Protein AF-A0A2E9CAI5-F1 (afdb_monomer_lite)

Sequence (209 aa):
MSSEGVRMLHRGVPQPLDSRKVAVVLVIVMLLPIFTPVTADESVGRDDFGVLAAMANALTEQRDSGEDELAHDSAEGILSALEARGREIGDGDALLATDGVIGDISMRETDPLEPSHPRPYVYLTDPGSHPDGWPNNLLDTLFELPPSFNDPLAIGANTYSVYVNYTARNNGPQHEAWEYGTFTGDILSLDGAGIFENAIDIDGDGSSD

Structure (mmCIF, N/CA/C/O backbone):
data_AF-A0A2E9CAI5-F1
#
_entry.id   AF-A0A2E9CAI5-F1
#
loop_
_atom_site.group_PDB
_atom_site.id
_atom_site.type_symbol
_atom_site.label_atom_id
_atom_site.label_alt_id
_atom_site.label_comp_id
_atom_site.label_asym_id
_atom_site.label_entity_id
_atom_site.label_seq_id
_atom_site.pdbx_PDB_ins_code
_atom_site.Cartn_x
_atom_site.Cartn_y
_atom_site.Cartn_z
_atom_site.occupancy
_atom_site.B_iso_or_equiv
_atom_site.auth_seq_id
_atom_site.auth_comp_id
_atom_site.auth_asym_id
_atom_site.auth_atom_id
_atom_site.pdbx_PDB_model_num
ATOM 1 N N . MET A 1 1 ? -7.429 50.529 -81.232 1.00 42.56 1 MET A N 1
ATOM 2 C CA . MET A 1 1 ? -8.211 49.345 -80.821 1.00 42.56 1 MET A CA 1
ATOM 3 C C . MET A 1 1 ? -7.550 48.801 -79.569 1.00 42.56 1 MET A C 1
ATOM 5 O O . MET A 1 1 ? -6.338 48.646 -79.574 1.00 42.56 1 MET A O 1
ATOM 9 N N . SER A 1 2 ? -8.323 48.686 -78.490 1.00 49.84 2 SER A N 1
ATOM 10 C CA . SER A 1 2 ? -7.866 48.262 -77.163 1.00 49.84 2 SER A CA 1
ATOM 11 C C . SER A 1 2 ? -7.423 46.798 -77.185 1.00 49.84 2 SER A C 1
ATOM 13 O O . SER A 1 2 ? -8.120 45.968 -77.765 1.00 49.84 2 SER A O 1
ATOM 15 N N . SER A 1 3 ? -6.309 46.479 -76.533 1.00 50.62 3 SER A N 1
ATOM 16 C CA . SER A 1 3 ? -6.032 45.120 -76.068 1.00 50.62 3 SER A CA 1
ATOM 17 C C . SER A 1 3 ? -5.647 45.194 -74.593 1.00 50.62 3 SER A C 1
ATOM 19 O O . SER A 1 3 ? -4.469 45.281 -74.243 1.00 50.62 3 SER A O 1
ATOM 21 N N . GLU A 1 4 ? -6.666 45.232 -73.735 1.00 57.16 4 GLU A N 1
ATOM 22 C CA . GLU A 1 4 ? -6.542 44.982 -72.300 1.00 57.16 4 GLU A CA 1
ATOM 23 C C . GLU A 1 4 ? -5.926 43.596 -72.082 1.00 57.16 4 GLU A C 1
ATOM 25 O O . GLU A 1 4 ? -6.538 42.565 -72.360 1.00 57.16 4 GLU A O 1
ATOM 30 N N . GLY A 1 5 ? -4.686 43.568 -71.600 1.00 59.69 5 GLY A N 1
ATOM 31 C CA . GLY A 1 5 ? -4.055 42.346 -71.123 1.00 59.69 5 GLY A CA 1
ATOM 32 C C . GLY A 1 5 ? -4.582 42.006 -69.733 1.00 59.69 5 GLY A C 1
ATOM 33 O O . GLY A 1 5 ? -4.273 42.698 -68.765 1.00 59.69 5 GLY A O 1
ATOM 34 N N . VAL A 1 6 ? -5.367 40.936 -69.623 1.00 61.28 6 VAL A N 1
ATOM 35 C CA . VAL A 1 6 ? -5.824 40.400 -68.335 1.00 61.28 6 VAL A CA 1
ATOM 36 C C . VAL A 1 6 ? -4.619 39.849 -67.565 1.00 61.28 6 VAL A C 1
ATOM 38 O O . VAL A 1 6 ? -3.934 38.938 -68.029 1.00 61.28 6 VAL A O 1
ATOM 41 N N . ARG A 1 7 ? -4.349 40.394 -66.374 1.00 65.75 7 ARG A N 1
ATOM 42 C CA . ARG A 1 7 ? -3.272 39.928 -65.488 1.00 65.75 7 ARG A CA 1
ATOM 43 C C . ARG A 1 7 ? -3.813 38.824 -64.573 1.00 65.75 7 ARG A C 1
ATOM 45 O O . ARG A 1 7 ? -4.556 39.109 -63.640 1.00 65.75 7 ARG A O 1
ATOM 52 N N . MET A 1 8 ? -3.451 37.568 -64.836 1.00 59.00 8 MET A N 1
ATOM 53 C CA . MET A 1 8 ? -3.765 36.453 -63.933 1.00 59.00 8 MET A CA 1
ATOM 54 C C . MET A 1 8 ? -2.911 36.535 -62.661 1.00 59.00 8 MET A C 1
ATOM 56 O O . MET A 1 8 ? -1.683 36.506 -62.724 1.00 59.00 8 MET A O 1
ATOM 60 N N . LEU A 1 9 ? -3.565 36.605 -61.500 1.00 62.66 9 LEU A N 1
ATOM 61 C CA . LEU A 1 9 ? -2.931 36.433 -60.194 1.00 62.66 9 LEU A CA 1
ATOM 62 C C . LEU A 1 9 ? -2.909 34.937 -59.853 1.00 62.66 9 LEU A C 1
ATOM 64 O O . LEU A 1 9 ? -3.932 34.352 -59.506 1.00 62.66 9 LEU A O 1
ATOM 68 N N . HIS A 1 10 ? -1.740 34.312 -59.962 1.00 58.94 10 HIS A N 1
ATOM 69 C CA . HIS A 1 10 ? -1.500 32.971 -59.431 1.00 58.94 10 HIS A CA 1
ATOM 70 C C . HIS A 1 10 ? -1.347 33.058 -57.903 1.00 58.94 10 HIS A C 1
ATOM 72 O O . HIS A 1 10 ? -0.511 33.810 -57.399 1.00 58.94 10 HIS A O 1
ATOM 78 N N . ARG A 1 11 ? -2.156 32.294 -57.158 1.00 59.59 11 ARG A N 1
ATOM 79 C CA . ARG A 1 11 ? -1.997 32.123 -55.708 1.00 59.59 11 ARG A CA 1
ATOM 80 C C . ARG A 1 11 ? -0.692 31.367 -55.464 1.00 59.59 11 ARG A C 1
ATOM 82 O O . ARG A 1 11 ? -0.611 30.191 -55.806 1.00 59.59 11 ARG A O 1
ATOM 89 N N . GLY A 1 12 ? 0.304 32.049 -54.896 1.00 59.53 12 GLY A N 1
ATOM 90 C CA . GLY A 1 12 ? 1.585 31.441 -54.544 1.00 59.53 12 GLY A CA 1
ATOM 91 C C . GLY A 1 12 ? 1.376 30.184 -53.700 1.00 59.53 12 GLY A C 1
ATOM 92 O O . GLY A 1 12 ? 0.600 30.197 -52.742 1.00 59.53 12 GLY A O 1
ATOM 93 N N . VAL A 1 13 ? 2.033 29.094 -54.097 1.00 62.25 13 VAL A N 1
ATOM 94 C CA . VAL A 1 13 ? 2.061 27.832 -53.347 1.00 62.25 13 VAL A CA 1
ATOM 95 C C . VAL A 1 13 ? 2.584 28.131 -51.934 1.00 62.25 13 VAL A C 1
ATOM 97 O O . VAL A 1 13 ? 3.588 28.843 -51.826 1.00 62.25 13 VAL A O 1
ATOM 100 N N . PRO A 1 14 ? 1.926 27.658 -50.855 1.00 58.50 14 PRO A N 1
ATOM 101 C CA . PRO A 1 14 ? 2.414 27.886 -49.501 1.00 58.50 14 PRO A CA 1
ATOM 102 C C . PRO A 1 14 ? 3.832 27.324 -49.396 1.00 58.50 14 PRO A C 1
ATOM 104 O O . PRO A 1 14 ? 4.054 26.135 -49.621 1.00 58.50 14 PRO A O 1
ATOM 107 N N . GLN A 1 15 ? 4.801 28.194 -49.110 1.00 63.66 15 GLN A N 1
ATOM 108 C CA . GLN A 1 15 ? 6.152 27.745 -48.800 1.00 63.66 15 GLN A CA 1
ATOM 109 C C . GLN A 1 15 ? 6.057 26.833 -47.572 1.00 63.66 15 GLN A C 1
ATOM 111 O O . GLN A 1 15 ? 5.416 27.231 -46.593 1.00 63.66 15 GLN A O 1
ATOM 116 N N . PRO A 1 16 ? 6.639 25.620 -47.605 1.00 61.03 16 PRO A N 1
ATOM 117 C CA . PRO A 1 16 ? 6.662 24.770 -46.427 1.00 61.03 16 PRO A CA 1
ATOM 118 C C . PRO A 1 16 ? 7.383 25.550 -45.330 1.00 61.03 16 PRO A C 1
ATOM 120 O O . PRO A 1 16 ? 8.529 25.971 -45.513 1.00 61.03 16 PRO A O 1
ATOM 123 N N . LEU A 1 17 ? 6.684 25.820 -44.224 1.00 62.84 17 LEU A N 1
ATOM 124 C CA . LEU A 1 17 ? 7.320 26.434 -43.070 1.00 62.84 17 LEU A CA 1
ATOM 125 C C . LEU A 1 17 ? 8.488 25.540 -42.664 1.00 62.84 17 LEU A C 1
ATOM 127 O O . LEU A 1 17 ? 8.350 24.322 -42.572 1.00 62.84 17 LEU A O 1
ATOM 131 N N . ASP A 1 18 ? 9.645 26.159 -42.459 1.00 72.56 18 ASP A N 1
ATOM 132 C CA . ASP A 1 18 ? 10.856 25.467 -42.047 1.00 72.56 18 ASP A CA 1
ATOM 133 C C . ASP A 1 18 ? 10.613 24.820 -40.676 1.00 72.56 18 ASP A C 1
ATOM 135 O O . ASP A 1 18 ? 10.640 25.486 -39.637 1.00 72.56 18 ASP A O 1
ATOM 139 N N . SER A 1 19 ? 10.317 23.517 -40.690 1.00 71.25 19 SER A N 1
ATOM 140 C CA . SER A 1 19 ? 9.913 22.735 -39.517 1.00 71.25 19 SER A CA 1
ATOM 141 C C . SER A 1 19 ? 10.933 22.828 -38.383 1.00 71.25 19 SER A C 1
ATOM 143 O O . SER A 1 19 ? 10.559 22.720 -37.218 1.00 71.25 19 SER A O 1
ATOM 145 N N . ARG A 1 20 ? 12.212 23.092 -38.697 1.00 74.38 20 ARG A N 1
ATOM 146 C CA . ARG A 1 20 ? 13.261 23.302 -37.691 1.00 74.38 20 ARG A CA 1
ATOM 147 C C . ARG A 1 20 ? 13.060 24.601 -36.919 1.00 74.38 20 ARG A C 1
ATOM 149 O O . ARG A 1 20 ? 13.232 24.616 -35.706 1.00 74.38 20 ARG A O 1
ATOM 156 N N . LYS A 1 21 ? 12.655 25.682 -37.590 1.00 77.62 21 LYS A N 1
ATOM 157 C CA . LYS A 1 21 ? 12.385 26.972 -36.934 1.00 77.62 21 LYS A CA 1
ATOM 158 C C . LYS A 1 21 ? 11.149 26.894 -36.047 1.00 77.62 21 LYS A C 1
ATOM 160 O O . LYS A 1 21 ? 11.161 27.438 -34.950 1.00 77.62 21 LYS A O 1
ATOM 165 N N . VAL A 1 22 ? 10.117 26.179 -36.496 1.00 80.44 22 VAL A N 1
ATOM 166 C CA . VAL A 1 22 ? 8.901 25.949 -35.702 1.00 80.44 22 VAL A CA 1
ATOM 167 C C . VAL A 1 22 ? 9.213 25.099 -34.468 1.00 80.44 22 VAL A C 1
ATOM 169 O O . VAL A 1 22 ? 8.814 25.475 -33.372 1.00 80.44 22 VAL A O 1
ATOM 172 N N . ALA A 1 23 ? 9.993 24.023 -34.616 1.00 79.19 23 ALA A N 1
ATOM 173 C CA . ALA A 1 23 ? 10.400 23.172 -33.497 1.00 79.19 23 ALA A CA 1
ATOM 174 C C . ALA A 1 23 ? 11.223 23.936 -32.445 1.00 79.19 23 ALA A C 1
ATOM 176 O O . ALA A 1 23 ? 10.942 23.832 -31.255 1.00 79.19 23 ALA A O 1
ATOM 177 N N . VAL A 1 24 ? 12.184 24.765 -32.871 1.00 84.44 24 VAL A N 1
ATOM 178 C CA . VAL A 1 24 ? 12.987 25.594 -31.953 1.00 84.44 24 VAL A CA 1
ATOM 179 C C . VAL A 1 24 ? 12.112 26.582 -31.181 1.00 84.44 24 VAL A C 1
ATOM 181 O O . VAL A 1 24 ? 12.278 26.734 -29.974 1.00 84.44 24 VAL A O 1
ATOM 184 N N . VAL A 1 25 ? 11.150 27.227 -31.847 1.00 88.06 25 VAL A N 1
ATOM 185 C CA . VAL A 1 25 ? 10.206 28.135 -31.178 1.00 88.06 25 VAL A CA 1
ATOM 186 C C . VAL A 1 25 ? 9.350 27.383 -30.159 1.00 88.06 25 VAL A C 1
ATOM 188 O O . VAL A 1 25 ? 9.145 27.883 -29.058 1.00 88.06 25 VAL A O 1
ATOM 191 N N . LEU A 1 26 ? 8.897 26.174 -30.488 1.00 81.25 26 LEU A N 1
ATOM 192 C CA . LEU A 1 26 ? 8.057 25.364 -29.606 1.00 81.25 26 LEU A CA 1
ATOM 193 C C . LEU A 1 26 ? 8.824 24.900 -28.357 1.00 81.25 26 LEU A C 1
ATOM 195 O O . LEU A 1 26 ? 8.296 24.992 -27.253 1.00 81.25 26 LEU A O 1
ATOM 199 N N . VAL A 1 27 ? 10.097 24.523 -28.508 1.00 85.44 27 VAL A N 1
ATOM 200 C CA . VAL A 1 27 ? 10.992 24.207 -27.379 1.00 85.44 27 VAL A CA 1
ATOM 201 C C . VAL A 1 27 ? 11.212 25.431 -26.489 1.00 85.44 27 VAL A C 1
ATOM 203 O O . VAL A 1 27 ? 11.123 25.326 -25.271 1.00 85.44 27 VAL A O 1
ATOM 206 N N . ILE A 1 28 ? 11.434 26.614 -27.069 1.00 85.00 28 ILE A N 1
ATOM 207 C CA . ILE A 1 28 ? 11.580 27.853 -26.289 1.00 85.00 28 ILE A CA 1
ATOM 208 C C . ILE A 1 28 ? 10.290 28.171 -25.519 1.00 85.00 28 ILE A C 1
ATOM 210 O O . ILE A 1 28 ? 10.353 28.540 -24.348 1.00 85.00 28 ILE A O 1
ATOM 214 N N . VAL A 1 29 ? 9.123 27.987 -26.143 1.00 84.94 29 VAL A N 1
ATOM 215 C CA . VAL A 1 29 ? 7.819 28.176 -25.486 1.00 84.94 29 VAL A CA 1
ATOM 216 C C . VAL A 1 29 ? 7.610 27.171 -24.353 1.00 84.94 29 VAL A C 1
ATOM 218 O O . VAL A 1 29 ? 7.086 27.538 -23.306 1.00 84.94 29 VAL A O 1
ATOM 221 N N . MET A 1 30 ? 8.068 25.932 -24.524 1.00 80.69 30 MET A N 1
ATOM 222 C CA . MET A 1 30 ? 7.986 24.887 -23.503 1.00 80.69 30 MET A CA 1
ATOM 223 C C . MET A 1 30 ? 8.946 25.122 -22.325 1.00 80.69 30 MET A C 1
ATOM 225 O O . MET A 1 30 ? 8.650 24.695 -21.214 1.00 80.69 30 MET A O 1
ATOM 229 N N . LEU A 1 31 ? 10.066 25.822 -22.538 1.00 83.00 31 LEU A N 1
ATOM 230 C CA . LEU A 1 31 ? 11.041 26.156 -21.490 1.00 83.00 31 LEU A CA 1
ATOM 231 C C . LEU A 1 31 ? 10.709 27.452 -20.725 1.00 83.00 31 LEU A C 1
ATOM 233 O O . LEU A 1 31 ? 11.240 27.662 -19.637 1.00 83.00 31 LEU A O 1
ATOM 237 N N . LEU A 1 32 ? 9.821 28.310 -21.245 1.00 80.25 32 LEU A N 1
ATOM 238 C CA . LEU A 1 32 ? 9.382 29.544 -20.568 1.00 80.25 32 LEU A CA 1
ATOM 239 C C . LEU A 1 32 ? 8.856 29.345 -19.126 1.00 80.25 32 LEU A C 1
ATOM 241 O O . LEU A 1 32 ? 9.239 30.144 -18.270 1.00 80.25 32 LEU A O 1
ATOM 245 N N . PRO A 1 33 ? 8.048 28.311 -18.804 1.00 75.69 33 PRO A N 1
ATOM 246 C CA . PRO A 1 33 ? 7.512 28.105 -17.455 1.00 75.69 33 PRO A CA 1
ATOM 247 C C . PRO A 1 33 ? 8.584 27.821 -16.394 1.00 75.69 33 PRO A C 1
ATOM 249 O O . PRO A 1 33 ? 8.339 28.034 -15.212 1.00 75.69 33 PRO A O 1
ATOM 252 N N . ILE A 1 34 ? 9.780 27.372 -16.795 1.00 77.44 34 ILE A N 1
ATOM 253 C CA . ILE A 1 34 ? 10.889 27.060 -15.876 1.00 77.44 34 ILE A CA 1
ATOM 254 C C . ILE A 1 34 ? 11.447 28.339 -15.236 1.00 77.44 34 ILE A C 1
ATOM 256 O O . ILE A 1 34 ? 11.917 28.319 -14.101 1.00 77.44 34 ILE A O 1
ATOM 260 N N . PHE A 1 35 ? 11.382 29.468 -15.947 1.00 74.00 35 PHE A N 1
ATOM 261 C CA . PHE A 1 35 ? 11.941 30.739 -15.481 1.00 74.00 35 PHE A CA 1
ATOM 262 C C . PHE A 1 35 ? 10.948 31.588 -14.681 1.00 74.00 35 PHE A C 1
ATOM 264 O O . PHE A 1 35 ? 11.353 32.563 -14.048 1.00 74.00 35 PHE A O 1
ATOM 271 N N . THR A 1 36 ? 9.664 31.228 -14.682 1.00 71.88 36 THR A N 1
ATOM 272 C CA . THR A 1 36 ? 8.624 31.904 -13.898 1.00 71.88 36 THR A CA 1
ATOM 273 C C . THR A 1 36 ? 7.962 30.895 -12.961 1.00 71.88 36 THR A C 1
ATOM 275 O O . THR A 1 36 ? 6.947 30.307 -13.344 1.00 71.88 36 THR A O 1
ATOM 278 N N . PRO A 1 37 ? 8.499 30.664 -11.745 1.00 65.69 37 PRO A N 1
ATOM 279 C CA . PRO A 1 37 ? 7.780 29.869 -10.762 1.00 65.69 37 PRO A CA 1
ATOM 280 C C . PRO A 1 37 ? 6.420 30.531 -10.529 1.00 65.69 37 PRO A C 1
ATOM 282 O O . PRO A 1 37 ? 6.344 31.703 -10.154 1.00 65.69 37 PRO A O 1
ATOM 285 N N . VAL A 1 38 ? 5.342 29.796 -10.804 1.00 67.69 38 VAL A N 1
ATOM 286 C CA . VAL A 1 38 ? 3.998 30.206 -10.404 1.00 67.69 38 VAL A CA 1
ATOM 287 C C . VAL A 1 38 ? 4.004 30.175 -8.885 1.00 67.69 38 VAL A C 1
ATOM 289 O O . VAL A 1 38 ? 3.941 29.112 -8.277 1.00 67.69 38 VAL A O 1
ATOM 292 N N . THR A 1 39 ? 4.146 31.340 -8.262 1.00 63.66 39 THR A N 1
ATOM 293 C CA . THR A 1 39 ? 3.956 31.482 -6.823 1.00 63.66 39 THR A CA 1
ATOM 294 C C . THR A 1 39 ? 2.463 31.318 -6.560 1.00 63.66 39 THR A C 1
ATOM 296 O O . THR A 1 39 ? 1.702 32.283 -6.645 1.00 63.66 39 THR A O 1
ATOM 299 N N . ALA A 1 40 ? 2.023 30.082 -6.339 1.00 58.88 40 ALA A N 1
ATOM 300 C CA . ALA A 1 40 ? 0.726 29.830 -5.740 1.00 58.88 40 ALA A CA 1
ATOM 301 C C . ALA A 1 40 ? 0.779 30.334 -4.292 1.00 58.88 40 ALA A C 1
ATOM 303 O O . ALA A 1 40 ? 1.769 30.122 -3.593 1.00 58.88 40 ALA A O 1
ATOM 304 N N . ASP A 1 41 ? -0.256 31.049 -3.858 1.00 54.59 41 ASP A N 1
ATOM 305 C CA . ASP A 1 41 ? -0.393 31.453 -2.463 1.00 54.59 41 ASP A CA 1
ATOM 306 C C . ASP A 1 41 ? -0.679 30.197 -1.621 1.00 54.59 41 ASP A C 1
ATOM 308 O O . ASP A 1 41 ? -1.816 29.744 -1.513 1.00 54.59 41 ASP A O 1
ATOM 312 N N . GLU A 1 42 ? 0.371 29.583 -1.072 1.00 56.81 42 GLU A N 1
ATOM 313 C CA . GLU A 1 42 ? 0.292 28.375 -0.232 1.00 56.81 42 GLU A CA 1
ATOM 314 C C . GLU A 1 42 ? -0.365 28.632 1.138 1.00 56.81 42 GLU A C 1
ATOM 316 O O . GLU A 1 42 ? -0.491 27.715 1.952 1.00 56.81 42 GLU A O 1
ATOM 321 N N . SER A 1 43 ? -0.826 29.861 1.405 1.00 58.78 43 SER A N 1
ATOM 322 C CA . SER A 1 43 ? -1.512 30.233 2.647 1.00 58.78 43 SER A CA 1
ATOM 323 C C . SER A 1 43 ? -2.757 29.376 2.924 1.00 58.78 43 SER A C 1
ATOM 325 O O . SER A 1 43 ? -3.055 29.097 4.082 1.00 58.78 43 SER A O 1
ATOM 327 N N . VAL A 1 44 ? -3.425 28.877 1.876 1.00 57.91 44 VAL A N 1
ATOM 328 C CA . VAL A 1 44 ? -4.628 28.029 1.976 1.00 57.91 44 VAL A CA 1
ATOM 329 C C . VAL A 1 44 ? -4.304 26.590 2.398 1.00 57.91 44 VAL A C 1
ATOM 331 O O . VAL A 1 44 ? -5.138 25.930 3.006 1.00 57.91 44 VAL A O 1
ATOM 334 N N . GLY A 1 45 ? -3.094 26.091 2.119 1.00 59.53 45 GLY A N 1
ATOM 335 C CA . GLY A 1 45 ? -2.685 24.730 2.492 1.00 59.53 45 GLY A CA 1
ATOM 336 C C . GLY A 1 45 ? -2.231 24.589 3.947 1.00 59.53 45 GLY A C 1
ATOM 337 O O . GLY A 1 45 ? -2.061 23.470 4.421 1.00 59.53 45 GLY A O 1
ATOM 338 N N . ARG A 1 46 ? -2.010 25.712 4.645 1.00 61.00 46 ARG A N 1
ATOM 339 C CA . ARG A 1 46 ? -1.432 25.750 5.999 1.00 61.00 46 ARG A CA 1
ATOM 340 C C . ARG A 1 46 ? -2.402 26.230 7.080 1.00 61.00 46 ARG A C 1
ATOM 342 O O . ARG A 1 46 ? -2.025 26.267 8.247 1.00 61.00 46 ARG A O 1
ATOM 349 N N . ASP A 1 47 ? -3.604 26.650 6.704 1.00 72.62 47 ASP A N 1
ATOM 350 C CA . ASP A 1 47 ? -4.620 27.094 7.651 1.00 72.62 47 ASP A CA 1
ATOM 351 C C . ASP A 1 47 ? -5.603 25.940 7.884 1.00 72.62 47 ASP A C 1
ATOM 353 O O . ASP A 1 47 ? -6.406 25.614 7.012 1.00 72.62 47 ASP A O 1
ATOM 357 N N . ASP A 1 48 ? -5.538 25.291 9.051 1.00 68.31 48 ASP A N 1
ATOM 358 C CA . ASP A 1 48 ? -6.329 24.092 9.391 1.00 68.31 48 ASP A CA 1
ATOM 359 C C . ASP A 1 48 ? -7.836 24.388 9.587 1.00 68.31 48 ASP A C 1
ATOM 361 O O . ASP A 1 48 ? -8.532 23.669 10.305 1.00 68.31 48 ASP A O 1
ATOM 365 N N . PHE A 1 49 ? -8.348 25.491 9.023 1.00 80.31 49 PHE A N 1
ATOM 366 C CA . PHE A 1 49 ? -9.719 26.008 9.147 1.00 80.31 49 PHE A CA 1
ATOM 367 C C . PHE A 1 49 ? -10.260 26.039 10.590 1.00 80.31 49 PHE A C 1
ATOM 369 O O . PHE A 1 49 ? -11.466 25.953 10.820 1.00 80.31 49 PHE A O 1
ATOM 376 N N . GLY A 1 50 ? -9.374 26.140 11.587 1.00 81.75 50 GLY A N 1
ATOM 377 C CA . GLY A 1 50 ? -9.737 26.087 13.004 1.00 81.75 50 GLY A CA 1
ATOM 378 C C . GLY A 1 50 ? -10.173 24.706 13.515 1.00 81.75 50 GLY A C 1
ATOM 379 O O . GLY A 1 50 ? -10.638 24.615 14.650 1.00 81.75 50 GLY A O 1
ATOM 380 N N . VAL A 1 51 ? -10.001 23.628 12.742 1.00 87.31 51 VAL A N 1
ATOM 381 C CA . VAL A 1 51 ? -10.385 22.255 13.126 1.00 87.31 51 VAL A CA 1
ATOM 382 C C . VAL A 1 51 ? -9.658 21.809 14.391 1.00 87.31 51 VAL A C 1
ATOM 384 O O . VAL A 1 51 ? -10.290 21.301 15.315 1.00 87.31 51 VAL A O 1
ATOM 387 N N . LEU A 1 52 ? -8.349 22.059 14.487 1.00 86.38 52 LEU A N 1
ATOM 388 C CA . LEU A 1 52 ? -7.570 21.708 15.680 1.00 86.38 52 LEU A CA 1
ATOM 389 C C . LEU A 1 52 ? -8.017 22.499 16.917 1.00 86.38 52 LEU A C 1
ATOM 391 O O . LEU A 1 52 ? -8.064 21.950 18.016 1.00 86.38 52 LEU A O 1
ATOM 395 N N . ALA A 1 53 ? -8.402 23.766 16.743 1.00 89.50 53 ALA A N 1
ATOM 396 C CA . ALA A 1 53 ? -8.935 24.587 17.827 1.00 89.50 53 ALA A CA 1
ATOM 397 C C . ALA A 1 53 ? -10.320 24.097 18.278 1.00 89.50 53 ALA A C 1
ATOM 399 O O . ALA A 1 53 ? -10.581 24.008 19.477 1.00 89.50 53 ALA A O 1
ATOM 400 N N . ALA A 1 54 ? -11.186 23.719 17.333 1.00 90.12 54 ALA A N 1
ATOM 401 C CA . ALA A 1 54 ? -12.487 23.129 17.626 1.00 90.12 54 ALA A CA 1
ATOM 402 C C . ALA A 1 54 ? -12.350 21.779 18.347 1.00 90.12 54 ALA A C 1
ATOM 404 O O . ALA A 1 54 ? -13.053 21.538 19.325 1.00 90.12 54 ALA A O 1
ATOM 405 N N . MET A 1 55 ? -11.407 20.933 17.920 1.00 90.31 55 MET A N 1
ATOM 406 C CA . MET A 1 55 ? -11.116 19.651 18.564 1.00 90.31 55 MET A CA 1
ATOM 407 C C . MET A 1 55 ? -10.575 19.840 19.987 1.00 90.31 55 MET A C 1
ATOM 409 O O . MET A 1 55 ? -11.027 19.168 20.910 1.00 90.31 55 MET A O 1
ATOM 413 N N . ALA A 1 56 ? -9.653 20.785 20.188 1.00 91.31 56 ALA A N 1
ATOM 414 C CA . ALA A 1 56 ? -9.128 21.110 21.514 1.00 91.31 56 ALA A CA 1
ATOM 415 C C . ALA A 1 56 ? -10.222 21.636 22.458 1.00 91.31 56 ALA A C 1
ATOM 417 O O . ALA A 1 56 ? -10.263 21.262 23.634 1.00 91.31 56 ALA A O 1
ATOM 418 N N . ASN A 1 57 ? -11.130 22.467 21.937 1.00 93.25 57 ASN A N 1
ATOM 419 C CA . ASN A 1 57 ? -12.263 22.981 22.699 1.00 93.25 57 ASN A CA 1
ATOM 420 C C . ASN A 1 57 ? -13.252 21.867 23.064 1.00 93.25 57 ASN A C 1
ATOM 422 O O . ASN A 1 57 ? -13.640 21.761 24.220 1.00 93.25 57 ASN A O 1
ATOM 426 N N . ALA A 1 58 ? -13.596 20.993 22.114 1.00 88.56 58 ALA A N 1
ATOM 427 C CA . ALA A 1 58 ? -14.463 19.843 22.366 1.00 88.56 58 ALA A CA 1
ATOM 428 C C . ALA A 1 58 ? -13.875 18.894 23.422 1.00 88.56 58 ALA A C 1
ATOM 430 O O . ALA A 1 58 ? -14.604 18.407 24.278 1.00 88.56 58 ALA A O 1
ATOM 431 N N . LEU A 1 59 ? -12.555 18.673 23.406 1.00 88.12 59 LEU A N 1
ATOM 432 C CA . LEU A 1 59 ? -11.887 17.831 24.399 1.00 88.12 59 LEU A CA 1
ATOM 433 C C . LEU A 1 59 ? -11.893 18.465 25.798 1.00 88.12 59 LEU A C 1
ATOM 435 O O . LEU A 1 59 ? -12.036 17.763 26.795 1.00 88.12 59 LEU A O 1
ATOM 439 N N . THR A 1 60 ? -11.741 19.789 25.877 1.00 89.44 60 THR A N 1
ATOM 440 C CA . THR A 1 60 ? -11.815 20.521 27.151 1.00 89.44 60 THR A CA 1
ATOM 441 C C . THR A 1 60 ? -13.240 20.513 27.695 1.00 89.44 60 THR A C 1
ATOM 443 O O . THR A 1 60 ? -13.426 20.208 28.868 1.00 89.44 60 THR A O 1
ATOM 446 N N . GLU A 1 61 ? -14.237 20.753 26.841 1.00 86.62 61 GLU A N 1
ATOM 447 C CA . GLU A 1 61 ? -15.653 20.664 27.207 1.00 86.62 61 GLU A CA 1
ATOM 448 C C . GLU A 1 61 ? -15.999 19.257 27.704 1.00 86.62 61 GLU A C 1
ATOM 450 O O . GLU A 1 61 ? -16.575 19.113 28.774 1.00 86.62 61 GLU A O 1
ATOM 455 N N . GLN A 1 62 ? -15.561 18.208 26.998 1.00 80.50 62 GLN A N 1
ATOM 456 C CA . GLN A 1 62 ? -15.761 16.824 27.429 1.00 80.50 62 GLN A CA 1
ATOM 457 C C . GLN A 1 62 ? -15.131 16.563 28.803 1.00 80.50 62 GLN A C 1
ATOM 459 O O . GLN A 1 62 ? -15.774 15.979 29.673 1.00 80.50 62 GLN A O 1
ATOM 464 N N . ARG A 1 63 ? -13.890 17.014 29.020 1.00 79.44 63 ARG A N 1
ATOM 465 C CA . ARG A 1 63 ? -13.175 16.822 30.287 1.00 79.44 63 ARG A CA 1
ATOM 466 C C . ARG A 1 63 ? -13.841 17.556 31.454 1.00 79.44 63 ARG A C 1
ATOM 468 O O . ARG A 1 63 ? -13.835 17.042 32.568 1.00 79.44 63 ARG A O 1
ATOM 475 N N . ASP A 1 64 ? -14.399 18.736 31.203 1.00 82.81 64 ASP A N 1
ATOM 476 C CA . ASP A 1 64 ? -14.988 19.591 32.235 1.00 82.81 64 ASP A CA 1
ATOM 477 C C . ASP A 1 64 ? -16.515 19.370 32.389 1.00 82.81 64 ASP A C 1
ATOM 479 O O . ASP A 1 64 ? -17.117 19.879 33.334 1.00 82.81 64 ASP A O 1
ATOM 483 N N . SER A 1 65 ? -17.139 18.574 31.509 1.00 80.50 65 SER A N 1
ATOM 484 C CA . SER A 1 65 ? -18.586 18.295 31.498 1.00 80.50 65 SER A CA 1
ATOM 485 C C . SER A 1 65 ? -19.087 17.468 32.688 1.00 80.50 65 SER A C 1
ATOM 487 O O . SER A 1 65 ? -20.274 17.513 33.010 1.00 80.50 65 SER A O 1
ATOM 489 N N . GLY A 1 66 ? -18.211 16.685 33.331 1.00 79.75 66 GLY A N 1
ATOM 490 C CA . GLY A 1 66 ? -18.607 15.735 34.379 1.00 79.75 66 GLY A CA 1
ATOM 491 C C . GLY A 1 66 ? -19.532 14.610 33.888 1.00 79.75 66 GLY A C 1
ATOM 492 O O . GLY A 1 66 ? -20.096 13.886 34.707 1.00 79.75 66 GLY A O 1
ATOM 493 N N . GLU A 1 67 ? -19.699 14.444 32.568 1.00 80.50 6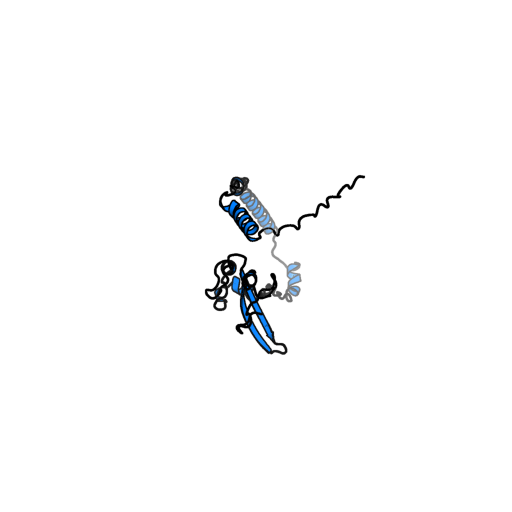7 GLU A N 1
ATOM 494 C CA . GLU A 1 67 ? -20.572 13.420 31.979 1.00 80.50 67 GLU A CA 1
ATOM 495 C C . GLU A 1 67 ? -20.125 11.998 32.324 1.00 80.50 67 GLU A C 1
ATOM 497 O O . GLU A 1 67 ? -20.970 11.119 32.458 1.00 80.50 67 GLU A O 1
ATOM 502 N N . ASP A 1 68 ? -18.822 11.776 32.512 1.00 80.44 68 ASP A N 1
ATOM 503 C CA . ASP A 1 68 ? -18.269 10.464 32.868 1.00 80.44 68 ASP A CA 1
ATOM 504 C C . ASP A 1 68 ? -18.686 10.034 34.285 1.00 80.44 68 ASP A C 1
ATOM 506 O O . ASP A 1 68 ? -19.111 8.901 34.496 1.00 80.44 68 ASP A O 1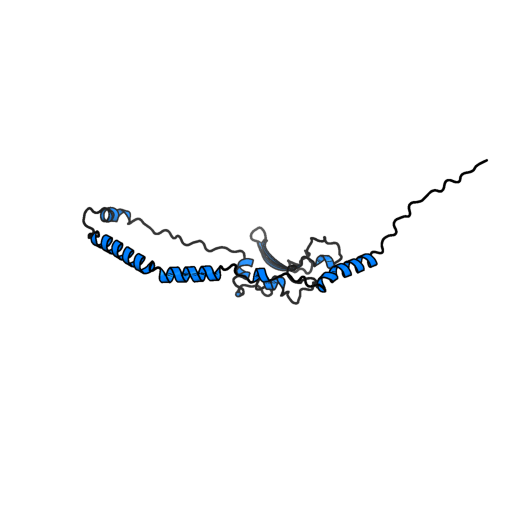
ATOM 510 N N . GLU A 1 69 ? -18.670 10.965 35.246 1.00 83.75 69 GLU A N 1
ATOM 511 C CA . GLU A 1 69 ? -19.113 10.717 36.626 1.00 83.75 69 GLU A CA 1
ATOM 512 C C . GLU A 1 69 ? -20.633 10.490 36.678 1.00 83.75 69 GLU A C 1
ATOM 514 O O . GLU A 1 69 ? -21.103 9.528 37.281 1.00 83.75 69 GLU A O 1
ATOM 519 N N . LEU A 1 70 ? -21.410 11.289 35.936 1.00 84.56 70 LEU A N 1
ATOM 520 C CA . LEU A 1 70 ? -22.857 11.092 35.808 1.00 84.56 70 LEU A CA 1
ATOM 521 C C . LEU A 1 70 ? -23.211 9.755 35.134 1.00 84.56 70 LEU A C 1
ATOM 523 O O . LEU A 1 70 ? -24.155 9.077 35.548 1.00 84.56 70 LEU A O 1
ATOM 527 N N . ALA A 1 71 ? -22.478 9.372 34.087 1.00 85.62 71 ALA A N 1
ATOM 528 C CA . ALA A 1 71 ? -22.667 8.103 33.398 1.00 85.62 71 ALA A CA 1
ATOM 529 C C . ALA A 1 71 ? -22.330 6.927 34.320 1.00 85.62 71 ALA A C 1
ATOM 531 O O . ALA A 1 71 ? -23.111 5.975 34.388 1.00 85.62 71 ALA A O 1
ATOM 532 N N . HIS A 1 72 ? -21.228 7.022 35.066 1.00 88.62 72 HIS A N 1
ATOM 533 C CA . HIS A 1 72 ? -20.817 6.028 36.051 1.00 88.62 72 HIS A CA 1
ATOM 534 C C . HIS A 1 72 ? -21.877 5.836 37.142 1.00 88.62 72 HIS A C 1
ATOM 536 O O . HIS A 1 72 ? -22.376 4.722 37.310 1.00 88.62 72 HIS A O 1
ATOM 542 N N . ASP A 1 73 ? -22.320 6.920 37.781 1.00 89.19 73 ASP A N 1
ATOM 543 C CA . ASP A 1 73 ? -23.353 6.885 38.823 1.00 89.19 73 ASP A CA 1
ATOM 544 C C . ASP A 1 73 ? -24.679 6.321 38.291 1.00 89.19 73 ASP A C 1
ATOM 546 O O . ASP A 1 73 ? -25.370 5.542 38.958 1.00 89.19 73 ASP A O 1
ATOM 550 N N . SER A 1 74 ? -25.044 6.674 37.053 1.00 89.38 74 SER A N 1
ATOM 551 C CA . SER A 1 74 ? -26.248 6.141 36.411 1.00 89.38 74 SER A CA 1
ATOM 552 C C . SER A 1 74 ? -26.143 4.636 36.145 1.00 89.38 74 SER A C 1
ATOM 554 O O . SER A 1 74 ? -27.113 3.901 36.354 1.00 89.38 74 SER A O 1
ATOM 556 N N . ALA A 1 75 ? -24.966 4.161 35.730 1.00 91.31 75 ALA A N 1
ATOM 557 C CA . ALA A 1 75 ? -24.705 2.754 35.476 1.00 91.31 75 ALA A CA 1
ATOM 558 C C . ALA A 1 75 ? -24.708 1.951 36.781 1.00 91.31 75 ALA A C 1
ATOM 560 O O . ALA A 1 75 ? -25.364 0.911 36.844 1.00 91.31 75 ALA A O 1
ATOM 561 N N . GLU A 1 76 ? -24.066 2.451 37.841 1.00 92.94 76 GLU A N 1
ATOM 562 C CA . GLU A 1 76 ? -24.099 1.827 39.168 1.00 92.94 76 GLU A CA 1
ATOM 563 C C . GLU A 1 76 ? -25.523 1.741 39.722 1.00 92.94 76 GLU A C 1
ATOM 565 O O . GLU A 1 76 ? -25.923 0.697 40.247 1.00 92.94 76 GLU A O 1
ATOM 570 N N . GLY A 1 77 ? -26.327 2.796 39.556 1.00 92.19 77 GLY A N 1
ATOM 571 C CA . GLY A 1 77 ? -27.730 2.800 39.965 1.00 92.19 77 GLY A CA 1
ATOM 572 C C . GLY A 1 77 ? -28.560 1.734 39.242 1.00 92.19 77 GLY A C 1
ATOM 573 O O . GLY A 1 77 ? -29.359 1.034 39.870 1.00 92.19 77 GLY A O 1
ATOM 574 N N . ILE A 1 78 ? -28.349 1.564 37.932 1.00 91.81 78 ILE A N 1
ATOM 575 C CA . ILE A 1 78 ? -29.028 0.534 37.132 1.00 91.81 78 ILE A CA 1
ATOM 576 C C . ILE A 1 78 ? -28.545 -0.870 37.513 1.00 91.81 78 ILE A C 1
ATOM 578 O O . ILE A 1 78 ? -29.376 -1.764 37.678 1.00 91.81 78 ILE A O 1
ATOM 582 N N . LEU A 1 79 ? -27.236 -1.074 37.681 1.00 90.62 79 LEU A N 1
ATOM 583 C CA . LEU A 1 79 ? -26.657 -2.362 38.074 1.00 90.62 79 LEU A CA 1
ATOM 584 C C . LEU A 1 79 ? -27.130 -2.784 39.465 1.00 90.62 79 LEU A C 1
ATOM 586 O O . LEU A 1 79 ? -27.581 -3.912 39.632 1.00 90.62 79 LEU A O 1
ATOM 590 N N . SER A 1 80 ? -27.147 -1.859 40.423 1.00 91.12 80 SER A N 1
ATOM 591 C CA . SER A 1 80 ? -27.671 -2.101 41.771 1.00 91.12 80 SER A CA 1
ATOM 592 C C . SER A 1 80 ? -29.163 -2.443 41.743 1.00 91.12 80 SER A C 1
ATOM 594 O O . SER A 1 80 ? -29.625 -3.337 42.451 1.00 91.12 80 SER A O 1
ATOM 596 N N . ALA A 1 81 ? -29.943 -1.761 40.897 1.00 88.81 81 ALA A N 1
ATOM 597 C CA . ALA A 1 81 ? -31.361 -2.060 40.717 1.00 88.81 81 ALA A CA 1
ATOM 598 C C . ALA A 1 81 ? -31.598 -3.416 40.031 1.00 88.81 81 ALA A C 1
ATOM 600 O O . ALA A 1 81 ? -32.586 -4.089 40.336 1.00 88.81 81 ALA A O 1
ATOM 601 N N . LEU A 1 82 ? -30.719 -3.818 39.110 1.00 87.88 82 LEU A N 1
ATOM 602 C CA . LEU A 1 82 ? -30.746 -5.129 38.465 1.00 87.88 82 LEU A CA 1
ATOM 603 C C . LEU A 1 82 ? -30.382 -6.231 39.463 1.00 87.88 82 LEU A C 1
ATOM 605 O O . LEU A 1 82 ? -31.099 -7.223 39.549 1.00 87.88 82 LEU A O 1
ATOM 609 N N . GLU A 1 83 ? -29.331 -6.028 40.254 1.00 86.31 83 GLU A N 1
ATOM 610 C CA . GLU A 1 83 ? -28.888 -6.951 41.299 1.00 86.31 83 GLU A CA 1
ATOM 611 C C . GLU A 1 83 ? -29.973 -7.142 42.364 1.00 86.31 83 GLU A C 1
ATOM 613 O O . GLU A 1 83 ? -30.309 -8.273 42.704 1.00 86.31 83 GLU A O 1
ATOM 618 N N . ALA A 1 84 ? -30.634 -6.061 42.791 1.00 85.62 84 ALA A N 1
ATOM 619 C CA . ALA A 1 84 ? -31.760 -6.124 43.726 1.00 85.62 84 ALA A CA 1
ATOM 620 C C . ALA A 1 84 ? -32.996 -6.853 43.164 1.00 85.62 84 ALA A C 1
ATOM 622 O O . ALA A 1 84 ? -33.841 -7.325 43.927 1.00 85.62 84 ALA A O 1
ATOM 623 N N . ARG A 1 85 ? -33.137 -6.922 41.834 1.00 82.50 85 ARG A N 1
ATOM 624 C CA . ARG A 1 85 ? -34.184 -7.701 41.149 1.00 82.50 85 ARG A CA 1
ATOM 625 C C . ARG A 1 85 ? -33.742 -9.121 40.816 1.00 82.50 85 ARG A C 1
ATOM 627 O O . ARG A 1 85 ? -34.591 -9.945 40.475 1.00 82.50 85 ARG A O 1
ATOM 634 N N . GLY A 1 86 ? -32.446 -9.401 40.910 1.00 79.94 86 GLY A N 1
ATOM 635 C CA . GLY A 1 86 ? -31.891 -10.732 40.782 1.00 79.94 86 GLY A CA 1
ATOM 636 C C . GLY A 1 86 ? -32.450 -11.633 41.875 1.00 79.94 86 GLY A C 1
ATOM 637 O O . GLY A 1 86 ? -32.466 -11.292 43.056 1.00 79.94 86 GLY A O 1
ATOM 638 N N . ARG A 1 87 ? -32.927 -12.806 41.475 1.00 84.50 87 ARG A N 1
ATOM 639 C CA . ARG A 1 87 ? -33.281 -13.897 42.379 1.00 84.50 87 ARG A CA 1
ATOM 640 C C . ARG A 1 87 ? -32.511 -15.125 41.928 1.00 84.50 87 ARG A C 1
ATOM 642 O O . ARG A 1 87 ? -32.323 -15.322 40.730 1.00 84.50 87 ARG A O 1
ATOM 649 N N . GLU A 1 88 ? -32.109 -15.952 42.883 1.00 79.62 88 GLU A N 1
ATOM 650 C CA . GLU A 1 88 ? -31.572 -17.276 42.591 1.00 79.62 88 GLU A CA 1
ATOM 651 C C . GLU A 1 88 ? -32.568 -18.082 41.735 1.00 79.62 88 GLU A C 1
ATOM 653 O O . GLU A 1 88 ? -33.785 -18.058 41.966 1.00 79.62 88 GLU A O 1
ATOM 658 N N . ILE A 1 89 ? -32.047 -18.736 40.698 1.00 77.12 89 ILE A N 1
ATOM 659 C CA . ILE A 1 89 ? -32.839 -19.529 39.757 1.00 77.12 89 ILE A CA 1
ATOM 660 C C . ILE A 1 89 ? -33.342 -20.769 40.503 1.00 77.12 89 ILE A C 1
ATOM 662 O O . ILE A 1 89 ? -32.565 -21.458 41.158 1.00 77.12 89 ILE A O 1
ATOM 666 N N . GLY A 1 90 ? -34.643 -21.047 40.420 1.00 78.31 90 GLY A N 1
ATOM 667 C CA . GLY A 1 90 ? -35.277 -22.162 41.127 1.00 78.31 90 GLY A CA 1
ATOM 668 C C . GLY A 1 90 ? -36.195 -22.983 40.230 1.00 78.31 90 GLY A C 1
ATOM 669 O O . GLY A 1 90 ? -36.511 -22.578 39.111 1.00 78.31 90 GLY A O 1
ATOM 670 N N . ASP A 1 91 ? -36.646 -24.130 40.735 1.00 74.94 91 ASP A N 1
ATOM 671 C CA . ASP A 1 91 ? -37.480 -25.068 39.980 1.00 74.94 91 ASP A CA 1
ATOM 672 C C . ASP A 1 91 ? -38.729 -24.391 39.383 1.00 74.94 91 ASP A C 1
ATOM 674 O O . ASP A 1 91 ? -39.505 -23.733 40.083 1.00 74.94 91 ASP A O 1
ATOM 678 N N . GLY A 1 92 ? -38.919 -24.555 38.069 1.00 72.00 92 GLY A N 1
ATOM 679 C CA . GLY A 1 92 ? -40.001 -23.931 37.295 1.00 72.00 92 GLY A CA 1
ATOM 680 C C . GLY A 1 92 ? -39.622 -22.637 36.566 1.00 72.00 92 GLY A C 1
ATOM 681 O O . GLY A 1 92 ? -40.458 -22.092 35.845 1.00 72.00 92 GLY A O 1
ATOM 682 N N . ASP A 1 93 ? -38.386 -22.152 36.716 1.00 76.38 93 ASP A N 1
ATOM 683 C CA . ASP A 1 93 ? -37.869 -21.039 35.917 1.00 76.38 93 ASP A CA 1
ATOM 684 C C . ASP A 1 93 ? -37.592 -21.472 34.465 1.00 76.38 93 ASP A C 1
ATOM 686 O O . ASP A 1 93 ? -37.113 -22.580 34.201 1.00 76.38 93 ASP A O 1
ATOM 690 N N . ALA A 1 94 ? -37.875 -20.588 33.506 1.00 72.19 94 ALA A N 1
ATOM 691 C CA . ALA A 1 94 ? -37.745 -20.883 32.077 1.00 72.19 94 ALA A CA 1
ATOM 692 C C . ALA A 1 94 ? -36.293 -21.209 31.678 1.00 72.19 94 ALA A C 1
ATOM 694 O O . ALA A 1 94 ? -36.062 -21.977 30.744 1.00 72.19 94 ALA A O 1
ATOM 695 N N . LEU A 1 95 ? -35.315 -20.679 32.421 1.00 68.88 95 LEU A N 1
ATOM 696 C CA . LEU A 1 95 ? -33.894 -20.974 32.225 1.00 68.88 95 LEU A CA 1
ATOM 697 C C . LEU A 1 95 ? -33.564 -22.449 32.505 1.00 68.88 95 LEU A C 1
ATOM 699 O O . LEU A 1 95 ? -32.879 -23.075 31.701 1.00 68.88 95 LEU A O 1
ATOM 703 N N . LEU A 1 96 ? -34.116 -23.037 33.574 1.00 69.44 96 LEU A N 1
ATOM 704 C CA . LEU A 1 96 ? -33.940 -24.465 33.882 1.00 69.44 96 LEU A CA 1
ATOM 705 C C . LEU A 1 96 ? -34.765 -25.364 32.953 1.00 69.44 96 LEU A C 1
ATOM 707 O O . LEU A 1 96 ? -34.356 -26.479 32.646 1.00 69.44 96 LEU A O 1
ATOM 711 N N . ALA A 1 97 ? -35.894 -24.868 32.437 1.00 67.12 97 ALA A N 1
ATOM 712 C CA . ALA A 1 97 ? -36.678 -25.580 31.425 1.00 67.12 97 ALA A CA 1
ATOM 713 C C . ALA A 1 97 ? -35.942 -25.730 30.075 1.00 67.12 97 ALA A C 1
ATOM 715 O O . ALA A 1 97 ? -36.350 -26.538 29.241 1.00 67.12 97 ALA A O 1
ATOM 716 N N . THR A 1 98 ? -34.859 -24.973 29.863 1.00 61.53 98 THR A N 1
ATOM 717 C CA . THR A 1 98 ? -34.077 -24.958 28.616 1.00 61.53 98 THR A CA 1
ATOM 718 C C . THR A 1 98 ? -32.797 -25.810 28.705 1.00 61.53 98 THR A C 1
ATOM 720 O O . THR A 1 98 ? -32.123 -25.999 27.693 1.00 61.53 98 THR A O 1
ATOM 723 N N . ASP A 1 99 ? -32.494 -26.408 29.866 1.00 61.62 99 ASP A N 1
ATOM 724 C CA . ASP A 1 99 ? -31.310 -27.264 30.090 1.00 61.62 99 ASP A CA 1
ATOM 725 C C . ASP A 1 99 ? -31.258 -28.476 29.128 1.00 61.62 99 ASP A C 1
ATOM 727 O O . ASP A 1 99 ? -30.194 -28.943 28.735 1.00 61.62 99 ASP A O 1
ATOM 731 N N . GLY A 1 100 ? -32.416 -28.928 28.627 1.00 59.28 100 GLY A N 1
ATOM 732 C CA . GLY A 1 100 ? -32.507 -29.971 27.595 1.00 59.28 100 GLY A CA 1
ATOM 733 C C . GLY A 1 100 ? -32.377 -29.492 26.140 1.00 59.28 100 GLY A C 1
ATOM 734 O O . GLY A 1 100 ? -32.205 -30.320 25.251 1.00 59.28 100 GLY A O 1
ATOM 735 N N . VAL A 1 101 ? -32.477 -28.185 25.871 1.00 60.78 101 VAL A N 1
ATOM 736 C CA . VAL A 1 101 ? -32.448 -27.601 24.510 1.00 60.78 101 VAL A CA 1
ATOM 737 C C . VAL A 1 101 ? -31.051 -27.082 24.150 1.00 60.78 101 VAL A C 1
ATOM 739 O O . VAL A 1 101 ? -30.671 -27.095 22.982 1.00 60.78 101 VAL A O 1
ATOM 742 N N . ILE A 1 102 ? -30.253 -26.674 25.143 1.00 57.94 102 ILE A N 1
ATOM 743 C CA . ILE A 1 102 ? -28.882 -26.170 24.932 1.00 57.94 102 ILE A CA 1
ATOM 744 C C . ILE A 1 102 ? -27.874 -27.300 24.651 1.00 57.94 102 ILE A C 1
ATOM 746 O O . ILE A 1 102 ? -26.821 -27.046 24.070 1.00 57.94 102 ILE A O 1
ATOM 750 N N . GLY A 1 103 ? -28.210 -28.554 24.973 1.00 61.25 103 GLY A N 1
ATOM 751 C CA . GLY A 1 103 ? -27.339 -29.715 24.739 1.00 61.25 103 GLY A CA 1
ATOM 752 C C . GLY A 1 103 ? -26.971 -29.974 23.270 1.00 61.25 103 GLY A C 1
ATOM 753 O O . GLY A 1 103 ? -25.964 -30.627 23.017 1.00 61.25 103 GLY A O 1
ATOM 754 N N . ASP A 1 104 ? -27.738 -29.428 22.320 1.00 61.97 104 ASP A N 1
ATOM 755 C CA . ASP A 1 104 ? -27.515 -29.573 20.870 1.00 61.97 104 ASP A CA 1
ATOM 756 C C . ASP A 1 104 ? -26.921 -28.307 20.214 1.00 61.97 104 ASP A C 1
ATOM 758 O O . ASP A 1 104 ? -26.859 -28.186 18.988 1.00 61.97 104 ASP A O 1
ATOM 762 N N . ILE A 1 105 ? -26.472 -27.331 21.012 1.00 65.75 105 ILE A N 1
ATOM 763 C CA . ILE A 1 105 ? -25.844 -26.110 20.497 1.00 65.75 105 ILE A CA 1
ATOM 764 C C . ILE A 1 105 ? -24.349 -26.370 20.289 1.00 65.75 105 ILE A C 1
ATOM 766 O O . ILE A 1 105 ? -23.533 -26.212 21.194 1.00 65.75 105 ILE A O 1
ATOM 770 N N . SER A 1 106 ? -23.968 -26.742 19.066 1.00 73.12 106 SER A N 1
ATOM 771 C CA . SER A 1 106 ? -22.568 -26.692 18.635 1.00 73.12 106 SER A CA 1
ATOM 772 C C . SER A 1 106 ? -22.216 -25.273 18.194 1.00 73.12 106 SER A C 1
ATOM 774 O O . SER A 1 106 ? -22.901 -24.708 17.336 1.00 73.12 106 SER A O 1
ATOM 776 N N . MET A 1 107 ? -21.133 -24.701 18.726 1.00 74.69 107 MET A N 1
ATOM 777 C CA . MET A 1 107 ? -20.600 -23.449 18.190 1.00 74.69 107 MET A CA 1
ATOM 778 C C . MET A 1 107 ? -20.161 -23.676 16.744 1.00 74.69 107 MET A C 1
ATOM 780 O O . MET A 1 107 ? -19.346 -24.552 16.459 1.00 74.69 107 MET A O 1
ATOM 784 N N . ARG A 1 108 ? -20.744 -22.909 15.821 1.00 78.12 108 ARG A N 1
ATOM 785 C CA . ARG A 1 108 ? -20.306 -22.893 14.429 1.00 78.12 108 ARG A CA 1
ATOM 786 C C . ARG A 1 108 ? -19.080 -22.002 14.350 1.00 78.12 108 ARG A C 1
ATOM 788 O O . ARG A 1 108 ? -19.141 -20.861 14.789 1.00 78.12 108 ARG A O 1
ATOM 795 N N . GLU A 1 109 ? -18.001 -22.520 13.787 1.00 80.50 109 GLU A N 1
ATOM 796 C CA . GLU A 1 109 ? -16.815 -21.726 13.493 1.00 80.50 109 GLU A CA 1
ATOM 797 C C . GLU A 1 109 ? -17.205 -20.594 12.532 1.00 80.50 109 GLU A C 1
ATOM 799 O O . GLU A 1 109 ? -17.786 -20.827 11.465 1.00 80.50 109 GLU A O 1
ATOM 804 N N . THR A 1 110 ? -17.001 -19.355 12.977 1.00 84.38 110 THR A N 1
ATOM 805 C CA . THR A 1 110 ? -17.323 -18.133 12.224 1.00 84.38 110 THR A CA 1
ATOM 806 C C . THR A 1 110 ? -16.073 -17.371 11.821 1.00 84.38 110 THR A C 1
ATOM 808 O O . THR A 1 110 ? -16.182 -16.198 11.463 1.00 84.38 110 THR A O 1
ATOM 811 N N . ASP A 1 111 ? -14.901 -18.000 11.909 1.00 86.31 111 ASP A N 1
ATOM 812 C CA . ASP A 1 111 ? -13.668 -17.330 11.536 1.00 86.31 111 ASP A CA 1
ATOM 813 C C . ASP A 1 111 ? -13.739 -16.895 10.066 1.00 86.31 111 ASP A C 1
ATOM 815 O O . ASP A 1 111 ? -14.201 -17.653 9.200 1.00 86.31 111 ASP A O 1
ATOM 819 N N . PRO A 1 112 ? -13.369 -15.636 9.778 1.00 85.12 112 PRO A N 1
ATOM 820 C CA . PRO A 1 112 ? -13.349 -15.143 8.417 1.00 85.12 112 PRO A CA 1
ATOM 821 C C . PRO A 1 112 ? -12.357 -15.965 7.593 1.00 85.12 112 PRO A C 1
ATOM 823 O O . PRO A 1 112 ? -11.297 -16.359 8.069 1.00 85.12 112 PRO A O 1
ATOM 826 N N . LEU A 1 113 ? -12.713 -16.219 6.335 1.00 84.50 113 LEU A N 1
ATOM 827 C CA . LEU A 1 113 ? -11.814 -16.871 5.388 1.00 84.50 113 LEU A CA 1
ATOM 828 C C . LEU A 1 113 ? -10.544 -16.029 5.223 1.00 84.50 113 LEU A C 1
ATOM 830 O O . LEU A 1 113 ? -10.633 -14.810 5.058 1.00 84.50 113 LEU A O 1
ATOM 834 N N . GLU A 1 114 ? -9.387 -16.689 5.200 1.00 84.06 114 GLU A N 1
ATOM 835 C CA . GLU A 1 114 ? -8.117 -16.041 4.876 1.00 84.06 114 GLU A CA 1
ATOM 836 C C . GLU A 1 114 ? -8.212 -15.405 3.471 1.00 84.06 114 GLU A C 1
ATOM 838 O O . GLU A 1 114 ? -8.562 -16.098 2.503 1.00 84.06 114 GLU A O 1
ATOM 843 N N . PRO A 1 115 ? -7.928 -14.101 3.315 1.00 84.12 115 PRO A N 1
ATOM 844 C CA . PRO A 1 115 ? -7.946 -13.453 2.011 1.00 84.12 115 PRO A CA 1
ATOM 845 C C . PRO A 1 115 ? -6.912 -14.070 1.056 1.00 84.12 115 PRO A C 1
ATOM 847 O O . PRO A 1 115 ? -5.708 -14.030 1.298 1.00 84.12 115 PRO A O 1
ATOM 850 N N . SER A 1 116 ? -7.370 -14.609 -0.077 1.00 85.94 116 SER A N 1
ATOM 851 C CA . SER A 1 116 ? -6.479 -15.069 -1.148 1.00 85.94 116 SER A CA 1
ATOM 852 C C . SER A 1 116 ? -6.120 -13.894 -2.056 1.00 85.94 116 SER A C 1
ATOM 854 O O . SER A 1 116 ? -6.849 -13.555 -2.990 1.00 85.94 116 SER A O 1
ATOM 856 N N . HIS A 1 117 ? -5.007 -13.233 -1.747 1.00 85.25 117 HIS A N 1
ATOM 857 C CA . HIS A 1 117 ? -4.498 -12.134 -2.557 1.00 85.25 117 HIS A CA 1
ATOM 858 C C . HIS A 1 117 ? -3.678 -12.634 -3.761 1.00 85.25 117 HIS A C 1
ATOM 860 O O . HIS A 1 117 ? -2.996 -13.658 -3.665 1.00 85.25 117 HIS A O 1
ATOM 866 N N . PRO A 1 118 ? -3.685 -11.906 -4.895 1.00 83.88 118 PRO A N 1
ATOM 867 C CA . PRO A 1 118 ? -2.760 -12.161 -5.995 1.00 83.88 118 PRO A CA 1
ATOM 868 C C . PRO A 1 118 ? -1.297 -12.051 -5.546 1.00 83.88 118 PRO A C 1
ATOM 870 O O . PRO A 1 118 ? -0.966 -11.228 -4.694 1.00 83.88 118 PRO A O 1
ATOM 873 N N . ARG A 1 119 ? -0.402 -12.816 -6.182 1.00 83.50 119 ARG A N 1
ATOM 874 C CA . ARG A 1 119 ? 1.047 -12.809 -5.894 1.00 83.50 119 ARG A CA 1
ATOM 875 C C . ARG A 1 119 ? 1.672 -11.401 -5.866 1.00 83.50 119 ARG A C 1
ATOM 877 O O . ARG A 1 119 ? 2.354 -11.117 -4.886 1.00 83.50 119 ARG A O 1
ATOM 884 N N . PRO A 1 120 ? 1.372 -10.481 -6.810 1.00 81.38 120 PRO A N 1
ATOM 885 C CA . PRO A 1 120 ? 1.910 -9.118 -6.756 1.00 81.38 120 PRO A CA 1
ATOM 886 C C . PRO A 1 120 ? 1.523 -8.332 -5.500 1.00 81.38 120 PRO A C 1
ATOM 888 O O . PRO A 1 120 ? 2.299 -7.516 -5.020 1.00 81.38 120 PRO A O 1
ATOM 891 N N . TYR A 1 121 ? 0.332 -8.574 -4.947 1.00 81.75 121 TYR A N 1
ATOM 892 C CA . TYR A 1 121 ? -0.077 -7.931 -3.700 1.00 81.75 121 TYR A CA 1
ATOM 893 C C . TYR A 1 121 ? 0.740 -8.462 -2.521 1.00 81.75 121 TYR A C 1
ATOM 895 O O . TYR A 1 121 ? 1.200 -7.677 -1.700 1.00 81.75 121 TYR A O 1
ATOM 903 N N . VAL A 1 122 ? 0.955 -9.782 -2.471 1.00 84.00 122 VAL A N 1
ATOM 904 C CA . VAL A 1 122 ? 1.766 -10.422 -1.425 1.00 84.00 122 VAL A CA 1
ATOM 905 C C . VAL A 1 122 ? 3.184 -9.863 -1.434 1.00 84.00 122 VAL A C 1
ATOM 907 O O . VAL A 1 122 ? 3.667 -9.483 -0.375 1.00 84.00 122 VAL A O 1
ATOM 910 N N . TYR A 1 123 ? 3.787 -9.716 -2.617 1.00 82.19 123 TYR A N 1
ATOM 911 C CA . TYR A 1 123 ? 5.081 -9.059 -2.800 1.00 82.19 123 TYR A CA 1
ATOM 912 C C . TYR A 1 123 ? 5.093 -7.663 -2.152 1.00 82.19 123 TYR A C 1
ATOM 914 O O . TYR A 1 123 ? 5.821 -7.429 -1.191 1.00 82.19 123 TYR A O 1
ATOM 922 N N . LEU A 1 124 ? 4.172 -6.777 -2.536 1.00 78.75 124 LEU A N 1
ATOM 923 C CA . LEU A 1 124 ? 4.112 -5.419 -1.974 1.00 78.75 124 LEU A CA 1
ATOM 924 C C . LEU A 1 124 ? 3.927 -5.367 -0.444 1.00 78.75 124 LEU A C 1
ATOM 926 O O . LEU A 1 124 ? 4.330 -4.387 0.181 1.00 78.75 124 LEU A O 1
ATOM 930 N N . THR A 1 125 ? 3.292 -6.376 0.161 1.00 82.12 125 THR A N 1
ATOM 931 C CA . THR A 1 125 ? 3.061 -6.435 1.617 1.00 82.12 125 THR A CA 1
ATOM 932 C C . THR A 1 125 ? 4.143 -7.179 2.400 1.00 82.12 125 THR A C 1
ATOM 934 O O . THR A 1 125 ? 4.318 -6.905 3.587 1.00 82.12 125 THR A O 1
ATOM 937 N N . ASP A 1 126 ? 4.860 -8.102 1.759 1.00 83.69 126 ASP A N 1
ATOM 938 C CA . ASP A 1 126 ? 5.935 -8.903 2.345 1.00 83.69 126 ASP A CA 1
ATOM 939 C C . ASP A 1 126 ? 7.166 -8.886 1.426 1.00 83.69 126 ASP A C 1
ATOM 941 O O . ASP A 1 126 ? 7.343 -9.790 0.596 1.00 83.69 126 ASP A O 1
ATOM 945 N N . PRO A 1 127 ? 8.062 -7.895 1.598 1.00 72.19 127 PRO A N 1
ATOM 946 C CA . PRO A 1 127 ? 9.242 -7.763 0.757 1.00 72.19 127 PRO A CA 1
ATOM 947 C C . PRO A 1 127 ? 10.233 -8.928 0.837 1.00 72.19 127 PRO A C 1
ATOM 949 O O . PRO A 1 127 ? 11.091 -9.071 -0.030 1.00 72.19 127 PRO A O 1
ATOM 952 N N . GLY A 1 128 ? 10.127 -9.785 1.859 1.00 78.25 128 GLY A N 1
ATOM 953 C CA . GLY A 1 128 ? 10.939 -10.999 1.970 1.00 78.25 128 GLY A CA 1
ATOM 954 C C . GLY A 1 128 ? 10.511 -12.112 1.010 1.00 78.25 128 GLY A C 1
ATOM 955 O O . GLY A 1 128 ? 11.249 -13.079 0.832 1.00 78.25 128 GLY A O 1
ATOM 956 N N . SER A 1 129 ? 9.335 -11.982 0.390 1.00 80.38 129 SER A N 1
ATOM 957 C CA . SER A 1 129 ? 8.787 -12.948 -0.567 1.00 80.38 129 SER A CA 1
ATOM 958 C C . SER A 1 129 ? 9.140 -12.642 -2.031 1.00 80.38 129 SER A C 1
ATOM 960 O O . SER A 1 129 ? 8.713 -13.373 -2.929 1.00 80.38 129 SER A O 1
ATOM 962 N N . HIS A 1 130 ? 9.919 -11.583 -2.280 1.00 78.12 130 HIS A N 1
ATOM 963 C CA . HIS A 1 130 ? 10.268 -11.118 -3.620 1.00 78.12 130 HIS A CA 1
ATOM 964 C C . HIS A 1 130 ? 11.187 -12.074 -4.391 1.00 78.12 130 HIS A C 1
ATOM 966 O O . HIS A 1 130 ? 12.157 -12.585 -3.829 1.00 78.12 130 HIS A O 1
ATOM 972 N N . PRO A 1 131 ? 10.934 -12.275 -5.699 1.00 76.81 131 PRO A N 1
ATOM 973 C CA . PRO A 1 131 ? 11.964 -12.743 -6.611 1.00 76.81 131 PRO A CA 1
ATOM 974 C C . PRO A 1 131 ? 13.090 -11.705 -6.728 1.00 76.81 131 PRO A C 1
ATOM 976 O O . PRO A 1 131 ? 12.849 -10.499 -6.642 1.00 76.81 131 PRO A O 1
ATOM 979 N N . ASP A 1 132 ? 14.316 -12.172 -6.962 1.00 74.81 132 ASP A N 1
ATOM 980 C CA . ASP A 1 132 ? 15.485 -11.304 -7.131 1.00 74.81 132 ASP A CA 1
ATOM 981 C C . ASP A 1 132 ? 15.241 -10.264 -8.236 1.00 74.81 132 ASP A C 1
ATOM 983 O O . ASP A 1 132 ? 14.980 -10.636 -9.375 1.00 74.81 132 ASP A O 1
ATOM 987 N N . GLY A 1 133 ? 15.350 -8.970 -7.907 1.00 71.75 133 GLY A N 1
ATOM 988 C CA . GLY A 1 133 ? 15.176 -7.852 -8.847 1.00 71.75 133 GLY A CA 1
ATOM 989 C C . GLY A 1 133 ? 13.763 -7.253 -8.917 1.00 71.75 133 GLY A C 1
ATOM 990 O O . GLY A 1 133 ? 13.594 -6.196 -9.534 1.00 71.75 133 GLY A O 1
ATOM 991 N N . TRP A 1 134 ? 12.770 -7.874 -8.268 1.00 76.56 134 TRP A N 1
ATOM 992 C CA . TRP A 1 134 ? 11.416 -7.323 -8.176 1.00 76.56 134 TRP A CA 1
ATOM 993 C C . TRP A 1 134 ? 11.403 -6.046 -7.307 1.00 76.56 134 TRP A C 1
ATOM 995 O O . TRP A 1 134 ? 12.110 -5.991 -6.295 1.00 76.56 134 TRP A O 1
ATOM 1005 N N . PRO A 1 135 ? 10.617 -5.015 -7.668 1.00 74.00 135 PRO A N 1
ATOM 1006 C CA . PRO A 1 135 ? 10.585 -3.765 -6.917 1.00 74.00 135 PRO A CA 1
ATOM 1007 C C . PRO A 1 135 ? 9.968 -3.972 -5.532 1.00 74.00 135 PRO A C 1
ATOM 1009 O O . PRO A 1 135 ? 8.930 -4.628 -5.402 1.00 74.00 135 PRO A O 1
ATOM 1012 N N . ASN A 1 136 ? 10.571 -3.393 -4.484 1.00 71.12 136 ASN A N 1
ATOM 1013 C CA . ASN A 1 136 ? 10.132 -3.679 -3.118 1.00 71.12 136 ASN A CA 1
ATOM 1014 C C . ASN A 1 136 ? 8.832 -2.975 -2.736 1.00 71.12 136 ASN A C 1
ATOM 1016 O O . ASN A 1 136 ? 8.159 -3.356 -1.779 1.00 71.12 136 ASN A O 1
ATOM 1020 N N . ASN A 1 137 ? 8.503 -1.911 -3.457 1.00 71.88 137 ASN A N 1
ATOM 1021 C CA . ASN A 1 137 ? 7.314 -1.113 -3.247 1.00 71.88 137 ASN A CA 1
ATOM 1022 C C . ASN A 1 137 ? 6.942 -0.368 -4.544 1.00 71.88 137 ASN A C 1
ATOM 1024 O O . ASN A 1 137 ? 7.664 -0.392 -5.541 1.00 71.88 137 ASN A O 1
ATOM 1028 N N . LEU A 1 138 ? 5.801 0.325 -4.527 1.00 72.44 138 LEU A N 1
ATOM 1029 C CA . LEU A 1 138 ? 5.336 1.099 -5.681 1.00 72.44 138 LEU A CA 1
ATOM 1030 C C . LEU A 1 138 ? 6.263 2.276 -6.031 1.00 72.44 138 LEU A C 1
ATOM 1032 O O . LEU A 1 138 ? 6.329 2.662 -7.189 1.00 72.44 138 LEU A O 1
ATOM 1036 N N . LEU A 1 139 ? 6.989 2.855 -5.075 1.00 71.50 139 LEU A N 1
ATOM 1037 C CA . LEU A 1 139 ? 7.950 3.926 -5.357 1.00 71.50 139 LEU A CA 1
ATOM 1038 C C . LEU A 1 139 ? 9.179 3.399 -6.099 1.00 71.50 139 LEU A C 1
ATOM 1040 O O . LEU A 1 139 ? 9.671 4.090 -6.988 1.00 71.50 139 LEU A O 1
ATOM 1044 N N . ASP A 1 140 ? 9.618 2.174 -5.819 1.00 70.94 140 ASP A N 1
ATOM 1045 C CA . ASP A 1 140 ? 10.729 1.548 -6.540 1.00 70.94 140 ASP A CA 1
ATOM 1046 C C . ASP A 1 140 ? 10.362 1.365 -8.018 1.00 70.94 140 ASP A C 1
ATOM 1048 O O . ASP A 1 140 ? 11.159 1.694 -8.893 1.00 70.94 140 ASP A O 1
ATOM 1052 N N . THR A 1 141 ? 9.106 0.994 -8.320 1.00 67.12 141 THR A N 1
ATOM 1053 C CA . THR A 1 141 ? 8.620 0.955 -9.717 1.00 67.12 141 THR A CA 1
ATOM 1054 C C . THR A 1 141 ? 8.633 2.316 -10.413 1.00 67.12 141 THR A C 1
ATOM 1056 O O . THR A 1 141 ? 8.593 2.349 -11.637 1.00 67.12 141 THR A O 1
ATOM 1059 N N . LEU A 1 142 ? 8.681 3.424 -9.665 1.00 66.75 142 LEU A N 1
ATOM 1060 C CA . LEU A 1 142 ? 8.658 4.793 -10.190 1.00 66.75 142 LEU A CA 1
ATOM 1061 C C . LEU A 1 142 ? 10.055 5.429 -10.270 1.00 66.75 142 LEU A C 1
ATOM 1063 O O . LEU A 1 142 ? 10.274 6.323 -11.088 1.00 66.75 142 LEU A O 1
ATOM 1067 N N . PHE A 1 143 ? 10.990 5.032 -9.401 1.00 67.38 143 PHE A N 1
ATOM 1068 C CA . PHE A 1 143 ? 12.255 5.757 -9.217 1.00 67.38 143 PHE A CA 1
ATOM 1069 C C . PHE A 1 143 ? 13.506 4.876 -9.117 1.00 67.38 143 PHE A C 1
ATOM 1071 O O . PHE A 1 143 ? 14.603 5.399 -9.313 1.00 67.38 143 PHE A O 1
ATOM 1078 N N . GLU A 1 144 ? 13.378 3.574 -8.851 1.00 68.25 144 GLU A N 1
ATOM 1079 C CA . GLU A 1 144 ? 14.509 2.648 -8.694 1.00 68.25 144 GLU A CA 1
ATOM 1080 C C . GLU A 1 144 ? 14.456 1.541 -9.749 1.00 68.25 144 GLU A C 1
ATOM 1082 O O . GLU A 1 144 ? 14.159 0.380 -9.480 1.00 68.25 144 GLU A O 1
ATOM 1087 N N . LEU A 1 145 ? 14.759 1.923 -10.990 1.00 68.19 145 LEU A N 1
ATOM 1088 C CA . LEU A 1 145 ? 14.878 0.976 -12.095 1.00 68.19 145 LEU A CA 1
ATOM 1089 C C . LEU A 1 145 ? 16.132 0.109 -11.951 1.00 68.19 145 LEU A C 1
ATOM 1091 O O . LEU A 1 145 ? 17.171 0.599 -11.487 1.00 68.19 145 LEU A O 1
ATOM 1095 N N . PRO A 1 146 ? 16.087 -1.161 -12.393 1.00 69.75 146 PRO A N 1
ATOM 1096 C CA . PRO A 1 146 ? 17.256 -2.015 -12.337 1.00 69.75 146 PRO A CA 1
ATOM 1097 C C . PRO A 1 146 ? 18.362 -1.481 -13.264 1.00 69.75 146 PRO A C 1
ATOM 1099 O O . PRO A 1 146 ? 18.074 -0.908 -14.317 1.00 69.75 146 PRO A O 1
ATOM 1102 N N . PRO A 1 147 ? 19.646 -1.720 -12.937 1.00 65.69 147 PRO A N 1
ATOM 1103 C CA . PRO A 1 147 ? 20.780 -1.201 -13.709 1.00 65.69 147 PRO A CA 1
ATOM 1104 C C . PRO A 1 147 ? 20.835 -1.675 -15.169 1.00 65.69 147 PRO A C 1
ATOM 1106 O O . PRO A 1 147 ? 21.562 -1.099 -15.973 1.00 65.69 147 PRO A O 1
ATOM 1109 N N . SER A 1 148 ? 20.127 -2.758 -15.496 1.00 67.38 148 SER A N 1
ATOM 1110 C CA . SER A 1 148 ? 20.007 -3.319 -16.844 1.00 67.38 148 SER A CA 1
ATOM 1111 C C . SER A 1 148 ? 18.994 -2.583 -17.726 1.00 67.38 148 SER A C 1
ATOM 1113 O O . SER A 1 148 ? 18.990 -2.802 -18.937 1.00 67.38 148 SER A O 1
ATOM 1115 N N . PHE A 1 149 ? 18.152 -1.720 -17.151 1.00 72.06 149 PHE A N 1
ATOM 1116 C CA . PHE A 1 149 ? 17.091 -1.026 -17.870 1.00 72.06 149 PHE A CA 1
ATOM 1117 C C . PHE A 1 149 ? 17.630 0.222 -18.586 1.00 72.06 149 PHE A C 1
ATOM 1119 O O . PHE A 1 149 ? 18.091 1.169 -17.952 1.00 72.06 149 PHE A O 1
ATOM 1126 N N . ASN A 1 150 ? 17.587 0.220 -19.922 1.00 68.62 150 ASN A N 1
ATOM 1127 C CA . ASN A 1 150 ? 18.276 1.196 -20.780 1.00 68.62 150 ASN A CA 1
ATOM 1128 C C . ASN A 1 150 ? 17.319 2.130 -21.550 1.00 68.62 150 ASN A C 1
ATOM 1130 O O . ASN A 1 150 ? 17.559 2.417 -22.722 1.00 68.62 150 ASN A O 1
ATOM 1134 N N . ASP A 1 151 ? 16.252 2.631 -20.920 1.00 71.31 151 ASP A N 1
ATOM 1135 C CA . ASP A 1 151 ? 15.411 3.686 -21.511 1.00 71.31 151 ASP A CA 1
ATOM 1136 C C . ASP A 1 151 ? 15.700 5.051 -20.841 1.00 71.31 151 ASP A C 1
ATOM 1138 O O . ASP A 1 151 ? 15.440 5.226 -19.649 1.00 71.31 151 ASP A O 1
ATOM 1142 N N . PRO A 1 152 ? 16.234 6.052 -21.575 1.00 70.00 152 PRO A N 1
ATOM 1143 C CA . PRO A 1 152 ? 16.551 7.374 -21.028 1.00 70.00 152 PRO A CA 1
ATOM 1144 C C . PRO A 1 152 ? 15.319 8.205 -20.627 1.00 70.00 152 PRO A C 1
ATOM 1146 O O . PRO A 1 152 ? 15.478 9.251 -19.994 1.00 70.00 152 PRO A O 1
ATOM 1149 N N . LEU A 1 153 ? 14.108 7.784 -21.005 1.00 72.19 153 LEU A N 1
ATOM 1150 C CA . LEU A 1 153 ? 12.836 8.408 -20.620 1.00 72.19 153 LEU A CA 1
ATOM 1151 C C . LEU A 1 153 ? 12.132 7.672 -19.472 1.00 72.19 153 LEU A C 1
ATOM 1153 O O . LEU A 1 153 ? 11.064 8.101 -19.027 1.00 72.19 153 LEU A O 1
ATOM 1157 N N . ALA A 1 154 ? 12.751 6.616 -18.949 1.00 70.75 154 ALA A N 1
ATOM 1158 C CA . ALA A 1 154 ? 12.272 5.845 -17.815 1.00 70.75 154 ALA A CA 1
ATOM 1159 C C . ALA A 1 154 ? 12.451 6.617 -16.500 1.00 70.75 154 ALA A C 1
ATOM 1161 O O . ALA A 1 154 ? 13.376 6.387 -15.726 1.00 70.75 154 ALA A O 1
ATOM 1162 N N . ILE A 1 155 ? 11.598 7.614 -16.274 1.00 64.56 155 ILE A N 1
ATOM 1163 C CA . ILE A 1 155 ? 11.640 8.461 -15.081 1.00 64.56 155 ILE A CA 1
ATOM 1164 C C . ILE A 1 155 ? 10.219 8.625 -14.536 1.00 64.56 155 ILE A C 1
ATOM 1166 O O . ILE A 1 155 ? 9.318 9.077 -15.253 1.00 64.56 155 ILE A O 1
ATOM 1170 N N . GLY A 1 156 ? 10.027 8.329 -13.248 1.00 66.50 156 GLY A N 1
ATOM 1171 C CA . GLY A 1 156 ? 8.776 8.573 -12.531 1.00 66.50 156 GLY A CA 1
ATOM 1172 C C . GLY A 1 156 ? 7.647 7.635 -12.962 1.00 66.50 156 GLY A C 1
ATOM 1173 O O . GLY A 1 156 ? 7.847 6.453 -13.186 1.00 66.50 156 GLY A O 1
ATOM 1174 N N . ALA A 1 157 ? 6.436 8.172 -13.123 1.00 65.88 157 ALA A N 1
ATOM 1175 C CA . ALA A 1 157 ? 5.227 7.410 -13.479 1.00 65.88 157 ALA A CA 1
ATOM 1176 C C . ALA A 1 157 ? 5.196 6.823 -14.904 1.00 65.88 157 ALA A C 1
ATOM 1178 O O . ALA A 1 157 ? 4.145 6.374 -15.356 1.00 65.88 157 ALA A O 1
ATOM 1179 N N . ASN A 1 158 ? 6.321 6.844 -15.620 1.00 69.62 158 ASN A N 1
ATOM 1180 C CA . ASN A 1 158 ? 6.428 6.299 -16.973 1.00 69.62 158 ASN A CA 1
ATOM 1181 C C . ASN A 1 158 ? 6.875 4.834 -17.000 1.00 69.62 158 ASN A C 1
ATOM 1183 O O . ASN A 1 158 ? 6.976 4.263 -18.083 1.00 69.62 158 ASN A O 1
ATOM 1187 N N . THR A 1 159 ? 7.137 4.244 -15.837 1.00 74.38 159 THR A N 1
ATOM 1188 C CA . THR A 1 159 ? 7.654 2.887 -15.671 1.00 74.38 159 THR A CA 1
ATOM 1189 C C . THR A 1 159 ? 6.648 2.014 -14.936 1.00 74.38 159 THR A C 1
ATOM 1191 O O . THR A 1 159 ? 5.901 2.478 -14.073 1.00 74.38 159 THR A O 1
ATOM 1194 N N . TYR A 1 160 ? 6.603 0.741 -15.307 1.00 75.44 160 TYR A N 1
ATOM 1195 C CA . TYR A 1 160 ? 5.742 -0.259 -14.688 1.00 75.44 160 TYR A CA 1
ATOM 1196 C C . TYR A 1 160 ? 6.452 -1.612 -14.658 1.00 75.44 160 TYR A C 1
ATOM 1198 O O . TYR A 1 160 ? 7.375 -1.856 -15.431 1.00 75.44 160 TYR A O 1
ATOM 1206 N N . SER A 1 161 ? 6.013 -2.497 -13.767 1.00 78.44 161 SER A N 1
ATOM 1207 C CA . SER A 1 161 ? 6.417 -3.901 -13.764 1.00 78.44 161 SER A CA 1
ATOM 1208 C C . SER A 1 161 ? 5.227 -4.781 -14.127 1.00 78.44 161 SER A C 1
ATOM 1210 O O . SER A 1 161 ? 4.092 -4.537 -13.703 1.00 78.44 161 SER A O 1
ATOM 1212 N N . VAL A 1 162 ? 5.476 -5.808 -14.933 1.00 79.81 162 VAL A N 1
ATOM 1213 C CA . VAL A 1 162 ? 4.473 -6.809 -15.300 1.00 79.81 162 VAL A CA 1
ATOM 1214 C C . VAL A 1 162 ? 4.858 -8.126 -14.656 1.00 79.81 162 VAL A C 1
ATOM 1216 O O . VAL A 1 162 ? 6.006 -8.549 -14.722 1.00 79.81 162 VAL A O 1
ATOM 1219 N N . TYR A 1 163 ? 3.880 -8.777 -14.034 1.00 82.81 163 TYR A N 1
ATOM 1220 C CA . TYR A 1 163 ? 4.008 -10.125 -13.502 1.00 82.81 163 TYR A CA 1
ATOM 1221 C C . TYR A 1 163 ? 3.023 -11.034 -14.224 1.00 82.81 163 TYR A C 1
ATOM 1223 O O . TYR A 1 163 ? 1.820 -10.751 -14.252 1.00 82.81 163 TYR A O 1
ATOM 1231 N N . VAL A 1 164 ? 3.517 -12.141 -14.768 1.00 83.56 164 VAL A N 1
ATOM 1232 C CA . VAL A 1 164 ? 2.686 -13.141 -15.432 1.00 83.56 164 VAL A CA 1
ATOM 1233 C C . VAL A 1 164 ? 2.916 -14.496 -14.787 1.00 83.56 164 VAL A C 1
ATOM 1235 O O . VAL A 1 164 ? 4.036 -14.975 -14.638 1.00 83.56 164 VAL A O 1
ATOM 1238 N N . ASN A 1 165 ? 1.806 -15.133 -14.428 1.00 85.19 165 ASN A N 1
ATOM 1239 C CA . ASN A 1 165 ? 1.778 -16.503 -13.950 1.00 85.19 165 ASN A CA 1
ATOM 1240 C C . ASN A 1 165 ? 0.715 -17.261 -14.736 1.00 85.19 165 ASN A C 1
ATOM 1242 O O . ASN A 1 165 ? -0.477 -16.958 -14.633 1.00 85.19 165 ASN A O 1
ATOM 1246 N N . TYR A 1 166 ? 1.150 -18.220 -15.547 1.00 83.19 166 TYR A N 1
ATOM 1247 C CA . TYR A 1 166 ? 0.254 -19.051 -16.334 1.00 83.19 166 TYR A CA 1
ATOM 1248 C C . TYR A 1 166 ? 0.630 -20.522 -16.223 1.00 83.19 166 TYR A C 1
ATOM 1250 O O . TYR A 1 166 ? 1.783 -20.904 -16.041 1.00 83.19 166 TYR A O 1
ATOM 1258 N N . THR A 1 167 ? -0.374 -21.382 -16.345 1.00 83.75 167 THR A N 1
ATOM 1259 C CA . THR A 1 167 ? -0.176 -22.828 -16.428 1.00 83.75 167 THR A CA 1
ATOM 1260 C C . THR A 1 167 ? -0.519 -23.276 -17.834 1.00 83.75 167 THR A C 1
ATOM 1262 O O . THR A 1 167 ? -1.587 -22.943 -18.359 1.00 83.75 167 THR A O 1
ATOM 1265 N N . ALA A 1 168 ? 0.374 -24.036 -18.462 1.00 83.44 168 ALA A N 1
ATOM 1266 C CA . ALA A 1 168 ? 0.079 -24.622 -19.759 1.00 83.44 168 ALA A CA 1
ATOM 1267 C C . ALA A 1 168 ? -1.136 -25.571 -19.663 1.00 83.44 168 ALA A C 1
ATOM 1269 O O . ALA A 1 168 ? -1.369 -26.234 -18.646 1.00 83.44 168 ALA A O 1
ATOM 1270 N N . ARG A 1 169 ? -1.939 -25.640 -20.736 1.00 85.62 169 ARG A N 1
ATOM 1271 C CA . ARG A 1 169 ? -3.134 -26.507 -20.780 1.00 85.62 169 ARG A CA 1
ATOM 1272 C C . ARG A 1 169 ? -2.759 -27.967 -20.491 1.00 85.62 169 ARG A C 1
ATOM 1274 O O . ARG A 1 169 ? -1.669 -28.406 -20.841 1.00 85.62 169 ARG A O 1
ATOM 1281 N N . ASN A 1 170 ? -3.710 -28.732 -19.945 1.00 81.12 170 ASN A N 1
ATOM 1282 C CA . ASN A 1 170 ? -3.579 -30.165 -19.627 1.00 81.12 170 ASN A CA 1
ATOM 1283 C C . ASN A 1 170 ? -2.554 -30.494 -18.524 1.00 81.12 170 ASN A C 1
ATOM 1285 O O . ASN A 1 170 ? -1.756 -31.411 -18.700 1.00 81.12 170 ASN A O 1
ATOM 1289 N N . ASN A 1 171 ? -2.575 -29.778 -17.392 1.00 76.88 171 ASN A N 1
ATOM 1290 C CA . ASN A 1 171 ? -1.572 -29.929 -16.322 1.00 76.88 171 ASN A CA 1
ATOM 1291 C C . ASN A 1 171 ? -0.132 -29.796 -16.850 1.00 76.88 171 ASN A C 1
ATOM 1293 O O . ASN A 1 171 ? 0.768 -30.528 -16.436 1.00 76.88 171 ASN A O 1
ATOM 1297 N N . GLY A 1 172 ? 0.071 -28.889 -17.806 1.00 75.75 172 GLY A N 1
ATOM 1298 C CA . GLY A 1 172 ? 1.403 -28.572 -18.289 1.00 75.75 172 GLY A CA 1
ATOM 1299 C C . GLY A 1 172 ? 2.213 -27.794 -17.244 1.00 75.75 172 GLY A C 1
ATOM 1300 O O . GLY A 1 172 ? 1.694 -27.462 -16.174 1.00 75.75 172 GLY A O 1
ATOM 1301 N N . PRO A 1 173 ? 3.491 -27.510 -17.535 1.00 81.69 173 PRO A N 1
ATOM 1302 C CA . PRO A 1 173 ? 4.340 -26.736 -16.639 1.00 81.69 173 PRO A CA 1
ATOM 1303 C C . PRO A 1 173 ? 3.710 -25.378 -16.304 1.00 81.69 173 PRO A C 1
ATOM 1305 O O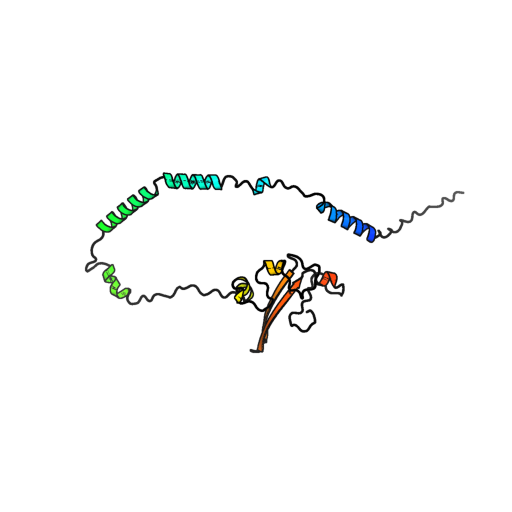 . PRO A 1 173 ? 3.028 -24.755 -17.126 1.00 81.69 173 PRO A O 1
ATOM 1308 N N . GLN A 1 174 ? 3.924 -24.952 -15.062 1.00 82.50 174 GLN A N 1
ATOM 1309 C CA . GLN A 1 174 ? 3.630 -23.597 -14.624 1.00 82.50 174 GLN A CA 1
ATOM 1310 C C . GLN A 1 174 ? 4.813 -22.705 -14.992 1.00 82.50 174 GLN A C 1
ATOM 1312 O O . GLN A 1 174 ? 5.962 -23.072 -14.751 1.00 82.50 174 GLN A O 1
ATOM 1317 N N . HIS A 1 175 ? 4.508 -21.549 -15.565 1.00 82.94 175 HIS A N 1
ATOM 1318 C CA . HIS A 1 175 ? 5.469 -20.521 -15.918 1.00 82.94 175 HIS A CA 1
ATOM 1319 C C . HIS A 1 175 ? 5.153 -19.262 -15.120 1.00 82.94 175 HIS A C 1
ATOM 1321 O O . HIS A 1 175 ? 4.008 -18.807 -15.071 1.00 82.94 175 HIS A O 1
ATOM 1327 N N . GLU A 1 176 ? 6.182 -18.731 -14.476 1.00 83.31 176 GLU A N 1
ATOM 1328 C CA . GLU A 1 176 ? 6.148 -17.502 -13.698 1.00 83.31 176 GLU A CA 1
ATOM 1329 C C . GLU A 1 176 ? 7.306 -16.640 -14.192 1.00 83.31 176 GLU A C 1
ATOM 1331 O O . GLU A 1 176 ? 8.455 -17.082 -14.161 1.00 83.31 176 GLU A O 1
ATOM 1336 N N . ALA A 1 177 ? 6.985 -15.455 -14.697 1.00 83.31 177 ALA A N 1
ATOM 1337 C CA . ALA A 1 177 ? 7.946 -14.511 -15.246 1.00 83.31 177 ALA A CA 1
ATOM 1338 C C . ALA A 1 177 ? 7.516 -13.082 -14.923 1.00 83.31 177 ALA A C 1
ATOM 1340 O O . ALA A 1 177 ? 6.341 -12.808 -14.637 1.00 83.31 177 ALA A O 1
ATOM 1341 N N . TRP A 1 178 ? 8.484 -12.176 -14.935 1.00 82.25 178 TRP A N 1
ATOM 1342 C CA . TRP A 1 178 ? 8.252 -10.777 -14.651 1.00 82.25 178 TRP A CA 1
ATOM 1343 C C . TRP A 1 178 ? 9.303 -9.911 -15.343 1.00 82.25 178 TRP A C 1
ATOM 1345 O O . TRP A 1 178 ? 10.436 -10.353 -15.491 1.00 82.25 178 TRP A O 1
ATOM 1355 N N . GLU A 1 179 ? 8.919 -8.701 -15.750 1.00 80.12 179 GLU A N 1
ATOM 1356 C CA . GLU A 1 179 ? 9.806 -7.774 -16.465 1.00 80.12 179 GLU A CA 1
ATOM 1357 C C . GLU A 1 179 ? 9.388 -6.310 -16.222 1.00 80.12 179 GLU A C 1
ATOM 1359 O O . GLU A 1 179 ? 8.246 -6.032 -15.823 1.00 80.12 179 GLU A O 1
ATOM 1364 N N . TYR A 1 180 ? 10.312 -5.368 -16.443 1.00 78.50 180 TYR A N 1
ATOM 1365 C CA . TYR A 1 180 ? 10.031 -3.930 -16.410 1.00 78.50 180 TYR A CA 1
ATOM 1366 C C . TYR A 1 180 ? 9.685 -3.399 -17.804 1.00 78.50 180 TYR A C 1
ATOM 1368 O O . TYR A 1 180 ? 10.272 -3.794 -18.805 1.00 78.50 180 TYR A O 1
ATOM 1376 N N . GLY A 1 181 ? 8.771 -2.434 -17.865 1.00 76.50 181 GLY A N 1
ATOM 1377 C CA . GLY A 1 181 ? 8.422 -1.727 -19.092 1.00 76.50 181 GLY A CA 1
ATOM 1378 C C . GLY A 1 181 ? 8.312 -0.221 -18.890 1.00 76.50 181 GLY A C 1
ATOM 1379 O O . GLY A 1 181 ? 8.157 0.272 -17.769 1.00 76.50 181 GLY A O 1
ATOM 1380 N N . THR A 1 182 ? 8.354 0.519 -19.998 1.00 75.62 182 THR A N 1
ATOM 1381 C CA . THR A 1 182 ? 8.020 1.948 -20.041 1.00 75.62 182 THR A CA 1
ATOM 1382 C C . THR A 1 182 ? 6.902 2.218 -21.026 1.00 75.62 182 THR A C 1
ATOM 1384 O O . THR A 1 182 ? 6.720 1.485 -21.990 1.00 75.62 182 THR A O 1
ATOM 1387 N N . PHE A 1 183 ? 6.158 3.304 -20.812 1.00 71.56 183 PHE A N 1
ATOM 1388 C CA . PHE A 1 183 ? 5.207 3.820 -21.806 1.00 71.56 183 PHE A CA 1
ATOM 1389 C C . PHE A 1 183 ? 5.892 4.556 -22.972 1.00 71.56 183 PHE A C 1
ATOM 1391 O O . PHE A 1 183 ? 5.220 5.042 -23.879 1.00 71.56 183 PHE A O 1
ATOM 1398 N N . THR A 1 184 ? 7.218 4.705 -22.918 1.00 65.69 184 THR A N 1
ATOM 1399 C CA . THR A 1 184 ? 8.015 5.515 -23.849 1.00 65.69 184 THR A CA 1
ATOM 1400 C C . THR A 1 184 ? 9.033 4.715 -24.650 1.00 65.69 184 THR A C 1
ATOM 1402 O O . THR A 1 184 ? 9.606 5.281 -25.582 1.00 65.69 184 THR A O 1
ATOM 1405 N N . GLY A 1 185 ? 9.258 3.440 -24.315 1.00 59.88 185 GLY A N 1
ATOM 1406 C CA . GLY A 1 185 ? 10.352 2.630 -24.857 1.00 59.88 185 GLY A CA 1
ATOM 1407 C C . GLY A 1 185 ? 10.353 2.558 -26.383 1.00 59.88 185 GLY A C 1
ATOM 1408 O O . GLY A 1 185 ? 11.408 2.668 -27.005 1.00 59.88 185 GLY A O 1
ATOM 1409 N N . ASP A 1 186 ? 9.170 2.510 -27.002 1.00 59.81 186 ASP A N 1
ATOM 1410 C CA . ASP A 1 186 ? 9.042 2.402 -28.459 1.00 59.81 186 ASP A CA 1
ATOM 1411 C C . ASP A 1 186 ? 9.088 3.746 -2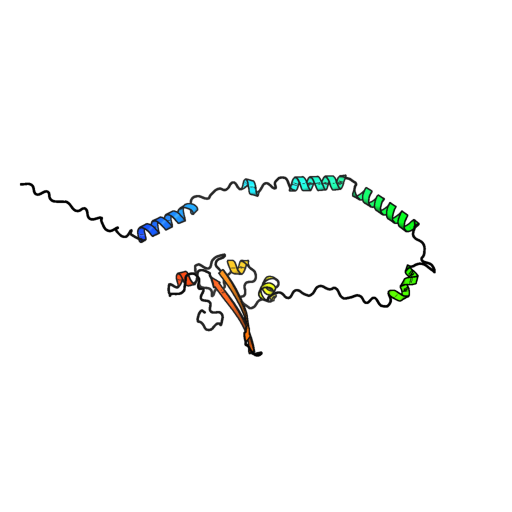9.208 1.00 59.81 186 ASP A C 1
ATOM 1413 O O . ASP A 1 186 ? 9.399 3.818 -30.398 1.00 59.81 186 ASP A O 1
ATOM 1417 N N . ILE A 1 187 ? 8.868 4.866 -28.507 1.00 57.28 187 ILE A N 1
ATOM 1418 C CA . ILE A 1 187 ? 8.916 6.210 -29.113 1.00 57.28 187 ILE A CA 1
ATOM 1419 C C . ILE A 1 187 ? 10.338 6.536 -29.604 1.00 57.28 187 ILE A C 1
ATOM 1421 O O . ILE A 1 187 ? 10.511 7.301 -30.558 1.00 57.28 187 ILE A O 1
ATOM 1425 N N . LEU A 1 188 ? 11.360 5.953 -28.971 1.00 55.25 188 LEU A N 1
ATOM 1426 C CA . LEU A 1 188 ? 12.768 6.140 -29.331 1.00 55.25 188 LEU A CA 1
ATOM 1427 C C . LEU A 1 188 ? 13.302 5.086 -30.307 1.00 55.25 188 LEU A C 1
ATOM 1429 O O . LEU A 1 188 ? 14.307 5.349 -30.970 1.00 55.25 188 LEU A O 1
ATOM 1433 N N . SER A 1 189 ? 12.630 3.937 -30.415 1.00 57.03 189 SER A N 1
ATOM 1434 C CA . SER A 1 189 ? 13.028 2.813 -31.268 1.00 57.03 189 SER A CA 1
ATOM 1435 C C . SER A 1 189 ? 13.007 3.181 -32.759 1.00 57.03 189 SER A C 1
ATOM 1437 O O . SER A 1 189 ? 13.824 2.680 -33.527 1.00 57.03 189 SER A O 1
ATOM 1439 N N . LEU A 1 190 ? 12.147 4.126 -33.186 1.00 53.66 190 LEU A N 1
ATOM 1440 C CA . LEU A 1 190 ? 11.952 4.547 -34.594 1.00 53.66 190 LEU A CA 1
ATOM 1441 C C . LEU A 1 190 ? 11.615 3.396 -35.569 1.00 53.66 190 LEU A C 1
ATOM 1443 O O . LEU A 1 190 ? 11.373 3.664 -36.750 1.00 53.66 190 LEU A O 1
ATOM 1447 N N . ASP A 1 191 ? 11.547 2.154 -35.090 1.00 53.81 191 ASP A N 1
ATOM 1448 C CA . ASP A 1 191 ? 11.343 0.940 -35.866 1.00 53.81 191 ASP A CA 1
ATOM 1449 C C . ASP A 1 191 ? 9.904 0.442 -35.676 1.00 53.81 191 ASP A C 1
ATOM 1451 O O . ASP A 1 191 ? 9.612 -0.520 -34.983 1.00 53.81 191 ASP A O 1
ATOM 1455 N N . GLY A 1 192 ? 8.970 1.161 -36.299 1.00 52.53 192 GLY A N 1
ATOM 1456 C CA . GLY A 1 192 ? 7.709 0.595 -36.784 1.00 52.53 192 GLY A CA 1
ATOM 1457 C C . GLY A 1 192 ? 6.632 0.131 -35.794 1.00 52.53 192 GLY A C 1
ATOM 1458 O O . GLY A 1 192 ? 5.546 -0.179 -36.282 1.00 52.53 192 GLY A O 1
ATOM 1459 N N . ALA A 1 193 ? 6.848 0.117 -34.484 1.00 52.50 193 ALA A N 1
ATOM 1460 C CA . ALA A 1 193 ? 5.810 -0.256 -33.526 1.00 52.50 193 ALA A CA 1
ATOM 1461 C C . ALA A 1 193 ? 5.011 0.970 -33.055 1.00 52.50 193 ALA A C 1
ATOM 1463 O O . ALA A 1 193 ? 5.502 2.104 -32.979 1.00 52.50 193 ALA A O 1
ATOM 1464 N N . GLY A 1 194 ? 3.701 0.779 -32.911 1.00 55.97 194 GLY A N 1
ATOM 1465 C CA . GLY A 1 194 ? 2.757 1.862 -32.681 1.00 55.97 194 GLY A CA 1
ATOM 1466 C C . GLY A 1 194 ? 3.106 2.650 -31.420 1.00 55.97 194 GLY A C 1
ATOM 1467 O O . GLY A 1 194 ? 3.567 2.099 -30.437 1.00 55.97 194 GLY A O 1
ATOM 1468 N N . ILE A 1 195 ? 2.779 3.942 -31.392 1.00 54.06 195 ILE A N 1
ATOM 1469 C CA . ILE A 1 195 ? 2.879 4.835 -30.214 1.00 54.06 195 ILE A CA 1
ATOM 1470 C C . ILE A 1 195 ? 2.097 4.362 -28.956 1.00 54.06 195 ILE A C 1
ATOM 1472 O O . ILE A 1 195 ? 1.956 5.121 -28.000 1.00 54.06 195 ILE A O 1
ATOM 1476 N N . PHE A 1 196 ? 1.541 3.148 -28.984 1.00 57.22 196 PHE A N 1
ATOM 1477 C CA . PHE A 1 196 ? 0.790 2.476 -27.923 1.00 57.22 196 PHE A CA 1
ATOM 1478 C C . PHE A 1 196 ? 1.199 1.002 -27.737 1.00 57.22 196 PHE A C 1
ATOM 1480 O O . PHE A 1 196 ? 0.578 0.308 -26.934 1.00 57.22 196 PHE A O 1
ATOM 1487 N N . GLU A 1 197 ? 2.174 0.511 -28.500 1.00 63.53 197 GLU A N 1
ATOM 1488 C CA . GLU A 1 197 ? 2.740 -0.828 -28.356 1.00 63.53 197 GLU A CA 1
ATOM 1489 C C . GLU A 1 197 ? 3.987 -0.696 -27.477 1.00 63.53 197 GLU A C 1
ATOM 1491 O O . GLU A 1 197 ? 4.768 0.239 -27.633 1.00 63.53 197 GLU A O 1
ATOM 1496 N N . ASN A 1 198 ? 4.104 -1.568 -26.478 1.00 66.50 198 ASN A N 1
ATOM 1497 C CA . ASN A 1 198 ? 5.264 -1.621 -25.601 1.00 66.50 198 ASN A CA 1
ATOM 1498 C C . ASN A 1 198 ? 5.883 -2.995 -25.788 1.00 66.50 198 ASN A C 1
ATOM 1500 O O . ASN A 1 198 ? 5.331 -3.971 -25.282 1.00 66.50 198 ASN A O 1
ATOM 1504 N N . ALA A 1 199 ? 6.994 -3.048 -26.511 1.00 68.50 199 ALA A N 1
ATOM 1505 C CA . ALA A 1 199 ? 7.727 -4.282 -26.712 1.00 68.50 199 ALA A CA 1
ATOM 1506 C C . ALA A 1 199 ? 8.459 -4.658 -25.407 1.00 68.50 199 ALA A C 1
ATOM 1508 O O . ALA A 1 199 ? 9.297 -3.890 -24.922 1.00 68.50 199 ALA A O 1
ATOM 1509 N N . ILE A 1 200 ? 8.128 -5.809 -24.817 1.00 73.56 200 ILE A N 1
ATOM 1510 C CA . ILE A 1 200 ? 8.750 -6.307 -23.576 1.00 73.56 200 ILE A CA 1
ATOM 1511 C C . ILE A 1 200 ? 9.152 -7.768 -23.780 1.00 73.56 200 ILE A C 1
ATOM 1513 O O . ILE A 1 200 ? 8.352 -8.570 -24.240 1.00 73.56 200 ILE A O 1
ATOM 1517 N N . ASP A 1 201 ? 10.382 -8.124 -23.416 1.00 76.44 201 ASP A N 1
ATOM 1518 C CA . ASP A 1 201 ? 10.855 -9.516 -23.426 1.00 76.44 201 ASP A CA 1
ATOM 1519 C C . ASP A 1 201 ? 10.408 -10.221 -22.135 1.00 76.44 201 ASP A C 1
ATOM 1521 O O . ASP A 1 201 ? 11.096 -10.184 -21.116 1.00 76.44 201 ASP A O 1
ATOM 1525 N N . ILE A 1 202 ? 9.195 -10.781 -22.139 1.00 77.94 202 ILE A N 1
ATOM 1526 C CA . ILE A 1 202 ? 8.602 -11.394 -20.941 1.00 77.94 202 ILE A CA 1
ATOM 1527 C C . ILE A 1 202 ? 8.935 -12.879 -20.786 1.00 77.94 202 ILE A C 1
ATOM 1529 O O . ILE A 1 202 ? 8.797 -13.432 -19.690 1.00 77.94 202 ILE A O 1
ATOM 1533 N N . ASP A 1 203 ? 9.335 -13.545 -21.867 1.00 76.62 203 ASP A N 1
ATOM 1534 C CA . ASP A 1 203 ? 9.708 -14.958 -21.860 1.00 76.62 203 ASP A CA 1
ATOM 1535 C C . ASP A 1 203 ? 11.230 -15.188 -21.796 1.00 76.62 203 ASP A C 1
ATOM 1537 O O . ASP A 1 203 ? 11.670 -16.314 -21.530 1.00 76.62 203 ASP A O 1
ATOM 1541 N N . GLY A 1 204 ? 12.019 -14.115 -21.903 1.00 72.75 204 GLY A N 1
ATOM 1542 C CA . GLY A 1 204 ? 13.467 -14.096 -21.732 1.00 72.75 204 GLY A CA 1
ATOM 1543 C C . GLY A 1 204 ? 14.220 -14.660 -22.933 1.00 72.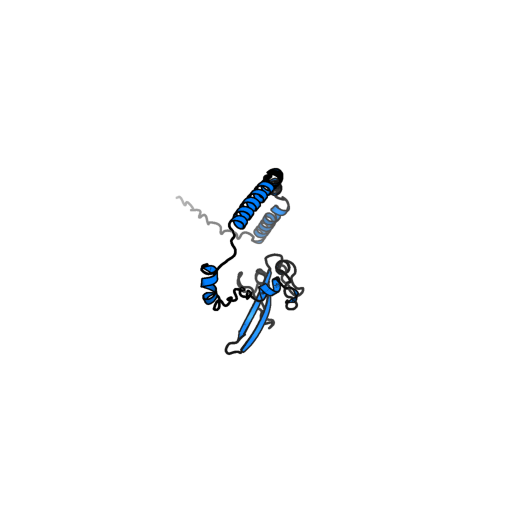75 204 GLY A C 1
ATOM 1544 O O . GLY A 1 204 ? 15.340 -15.161 -22.763 1.00 72.75 204 GLY A O 1
ATOM 1545 N N . ASP A 1 205 ? 13.612 -14.656 -24.122 1.00 77.19 205 ASP A N 1
ATOM 1546 C CA . ASP A 1 205 ? 14.210 -15.203 -25.342 1.00 77.19 205 ASP A CA 1
ATOM 1547 C C . ASP A 1 205 ? 15.160 -14.220 -26.059 1.00 77.19 205 ASP A C 1
ATOM 1549 O O . ASP A 1 205 ? 15.889 -14.607 -26.984 1.00 77.19 205 ASP A O 1
ATOM 1553 N N . GLY A 1 206 ? 15.238 -12.978 -25.568 1.00 71.62 206 GLY A N 1
ATOM 1554 C CA . GLY A 1 206 ? 16.061 -11.904 -26.112 1.00 71.62 206 GLY A CA 1
ATOM 1555 C C . GLY A 1 206 ? 15.380 -11.103 -27.223 1.00 71.62 206 GLY A C 1
ATOM 1556 O O . GLY A 1 206 ? 16.017 -10.207 -27.789 1.00 71.62 206 GLY A O 1
ATOM 1557 N N . SER A 1 207 ? 14.123 -11.409 -27.538 1.00 73.12 207 SER A N 1
ATOM 1558 C CA . SER A 1 207 ? 13.245 -10.669 -28.441 1.00 73.12 207 SER A CA 1
ATOM 1559 C C . SER A 1 207 ? 12.108 -10.058 -27.630 1.00 73.12 207 SER A C 1
ATOM 1561 O O . SER A 1 207 ? 11.592 -10.657 -26.699 1.00 73.12 207 SER A O 1
ATOM 1563 N N . SER A 1 208 ? 11.716 -8.836 -27.968 1.00 70.94 208 SER A N 1
ATOM 1564 C CA . SER A 1 208 ? 10.577 -8.199 -27.312 1.00 70.94 208 SER A CA 1
ATOM 1565 C C . SER A 1 208 ? 9.265 -8.631 -27.977 1.00 70.94 208 SER A C 1
ATOM 1567 O O . SER A 1 208 ? 9.178 -8.590 -29.209 1.00 70.94 208 SER A O 1
ATOM 1569 N N . ASP A 1 209 ? 8.281 -9.023 -27.163 1.00 68.31 209 ASP A N 1
ATOM 1570 C CA . ASP A 1 209 ? 6.915 -9.404 -27.567 1.00 68.31 209 ASP A CA 1
ATOM 1571 C C . ASP A 1 209 ? 5.965 -8.204 -27.694 1.00 68.31 209 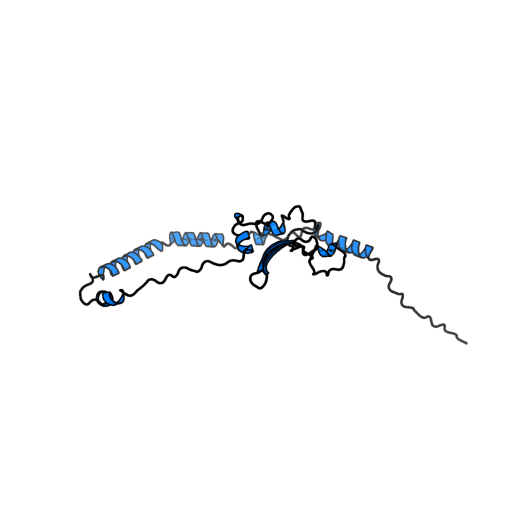ASP A C 1
ATOM 1573 O O . ASP A 1 209 ? 6.139 -7.221 -26.930 1.00 68.31 209 ASP A O 1
#

Radius of gyration: 37.93 Å; chains: 1; bounding box: 61×80×124 Å

Secondary structure (DSSP, 8-state):
-----------PPPPPP-HHHHHHHHHHHHHHHHHS-----GGGGS--TTHHHHHHHHHHHHHHS-HHHHHHHHHHHHHHHHHHH-----TT-TTGGGTTTGGG-PPPP-PPPPP---HHHHHHH-GGGPPTT--SSTTHHHH---TT---TT--GGGEEEEEEEEE-TTT--EEEEEEEEESSHHHHH-SS--TT-----SSSSSS--

pLDDT: mean 74.29, std 10.75, range [42.56, 93.25]

Foldseek 3Di:
DDDDDDDDDDDDDPDPPPVVVVVVVVVVVVCVCVVPPPPDPCVVVPCPVCPVVVVVVVVVCVVPVCVVVVVVVVVVVVVVVVVVVDDPDDPPDVVVVCPVVCVPDDDDDPDDDDDDDDPVVCQQVDVVSDDPLDQNHPVCQADVHDPPDPDPPSHGPQKDKDWDWDADPPRHDIDTWMDMWGLCRVVPVPPDDDNRDTFPPGVVPPGTD